Protein AF-A0A432Y6G7-F1 (afdb_monomer_lite)

Foldseek 3Di:
DDDDDDDDDPDDDDPPVPPVPPPDDAADPLVLVLLVLLLPADLVQGDLVSLLVSLVSLVVCVVVVRDDPQLNVVSVVLNVLSLLNLLVVLLVLLVQLVVLLVVLLVVLVVVLVVDPHSLPDDDDPVSVVVSVVSNVVRDLPSLCSSLVSQCPDDCQALSNLSSVCSNCVVVVSVCCSNVVDPPVRNVVSSVVSVVRRPPDRDRRDSHSPSGHHDPDD

Organism: NCBI:txid364198

Secondary structure (DSSP, 8-state):
------------------------PPPPHHHHHHHHHHHTS-SSS--HHHHHHHHHHHHHHHHTT-S-TTHHHHHHHHHHHHHHHHHHHHHHHHHHHHHHHHHHHHHHHHHHTT-SSTTT-PPPHHHHHHHHHHHHHHTHHHHHHHHHHHTTS-TTSHHHHHHHHHHTHHHHHHHHHTTSS-HHHHHHHHHHHHTTS-SS-------STTS------

Structure (mmCIF, N/CA/C/O backbone):
data_AF-A0A432Y6G7-F1
#
_entry.id   AF-A0A432Y6G7-F1
#
loop_
_atom_site.group_PDB
_atom_site.id
_atom_site.type_symbol
_atom_site.label_atom_id
_atom_site.label_alt_id
_atom_site.label_comp_id
_atom_site.label_asym_id
_atom_site.label_entity_id
_atom_site.label_seq_id
_atom_site.pdbx_PDB_ins_code
_atom_site.Cartn_x
_atom_site.Cartn_y
_atom_site.Cartn_z
_atom_site.occupancy
_atom_site.B_iso_or_equiv
_atom_site.auth_seq_id
_atom_site.auth_comp_id
_atom_site.auth_asym_id
_atom_site.auth_atom_id
_atom_site.pdbx_PDB_model_num
ATOM 1 N N . MET A 1 1 ? 44.093 -17.390 -89.044 1.00 38.16 1 MET A N 1
ATOM 2 C CA . MET A 1 1 ? 44.801 -16.615 -87.999 1.00 38.16 1 MET A CA 1
ATOM 3 C C . MET A 1 1 ? 43.729 -15.932 -87.161 1.00 38.16 1 MET A C 1
ATOM 5 O O . MET A 1 1 ? 42.972 -15.172 -87.738 1.00 38.16 1 MET A O 1
ATOM 9 N N . TRP A 1 2 ? 43.402 -16.459 -85.970 1.00 37.94 2 TRP A N 1
ATOM 10 C CA . TRP A 1 2 ? 44.039 -16.104 -84.672 1.00 37.94 2 TRP A CA 1
ATOM 11 C C . TRP A 1 2 ? 43.696 -14.642 -84.307 1.00 37.94 2 TRP A C 1
ATOM 13 O O . TRP A 1 2 ? 43.994 -13.783 -85.119 1.00 37.94 2 TRP A O 1
ATOM 23 N N . LEU A 1 3 ? 43.076 -14.233 -83.192 1.00 43.78 3 LEU A N 1
ATOM 24 C CA . LEU A 1 3 ? 42.873 -14.725 -81.814 1.00 43.78 3 LEU A CA 1
ATOM 25 C C . LEU A 1 3 ? 41.651 -13.925 -81.236 1.00 43.78 3 LEU A C 1
ATOM 27 O O . LEU A 1 3 ? 41.465 -12.790 -81.658 1.00 43.78 3 LEU A O 1
ATOM 31 N N . ILE A 1 4 ? 40.704 -14.460 -80.437 1.00 49.06 4 ILE A N 1
ATOM 32 C CA . ILE A 1 4 ? 40.718 -14.579 -78.945 1.00 49.06 4 ILE A CA 1
ATOM 33 C C . ILE A 1 4 ? 40.959 -13.195 -78.272 1.00 49.06 4 ILE A C 1
ATOM 35 O O . ILE A 1 4 ? 41.912 -12.533 -78.643 1.00 49.06 4 ILE A O 1
ATOM 39 N N . MET A 1 5 ? 40.232 -12.633 -77.296 1.00 50.62 5 MET A N 1
ATOM 40 C CA . MET A 1 5 ? 39.373 -13.099 -76.197 1.00 50.62 5 MET A CA 1
ATOM 41 C C . MET A 1 5 ? 38.609 -11.877 -75.639 1.00 50.62 5 MET A C 1
ATOM 43 O O . MET A 1 5 ? 39.146 -10.775 -75.601 1.00 50.62 5 MET A O 1
ATOM 47 N N . LEU A 1 6 ? 37.404 -12.127 -75.127 1.00 51.00 6 LEU A N 1
ATOM 48 C CA . LEU A 1 6 ? 36.916 -11.702 -73.806 1.00 51.00 6 LEU A CA 1
ATOM 49 C C . LEU A 1 6 ? 37.615 -10.529 -73.073 1.00 51.00 6 LEU A C 1
ATOM 51 O O . LEU A 1 6 ? 38.688 -10.699 -72.502 1.00 51.00 6 LEU A O 1
ATOM 55 N N . PHE A 1 7 ? 36.884 -9.426 -72.897 1.00 50.56 7 PHE A N 1
ATOM 56 C CA . PHE A 1 7 ? 36.856 -8.659 -71.642 1.00 50.56 7 PHE A CA 1
ATOM 57 C C . PHE A 1 7 ? 35.370 -8.490 -71.274 1.00 50.56 7 PHE A C 1
ATOM 59 O O . PHE A 1 7 ? 34.658 -7.703 -71.883 1.00 50.56 7 PHE A O 1
ATOM 66 N N . SER A 1 8 ? 34.770 -9.432 -70.547 1.00 48.94 8 SER A N 1
ATOM 67 C CA . SER A 1 8 ? 34.809 -9.535 -69.080 1.00 48.94 8 SER A CA 1
ATOM 68 C C . SER A 1 8 ? 34.197 -8.309 -68.397 1.00 48.94 8 SER A C 1
ATOM 70 O O . SER A 1 8 ? 34.865 -7.309 -68.173 1.00 48.94 8 SER A O 1
ATOM 72 N N . LEU A 1 9 ? 32.911 -8.451 -68.057 1.00 48.50 9 LEU A N 1
ATOM 73 C CA . LEU A 1 9 ? 32.379 -8.220 -66.711 1.00 48.50 9 LEU A CA 1
ATOM 74 C C . LEU A 1 9 ? 32.879 -6.956 -65.988 1.00 48.50 9 LEU A C 1
ATOM 76 O O . LEU A 1 9 ? 33.844 -6.999 -65.234 1.00 48.50 9 LEU A O 1
ATOM 80 N N . LEU A 1 10 ? 32.104 -5.878 -66.102 1.00 50.94 10 LEU A N 1
ATOM 81 C CA . LEU A 1 10 ? 31.961 -4.872 -65.042 1.00 50.94 10 LEU A CA 1
ATOM 82 C C . LEU A 1 10 ? 30.481 -4.778 -64.646 1.00 50.94 10 LEU A C 1
ATOM 84 O O . LEU A 1 10 ? 29.844 -3.731 -64.692 1.00 50.94 10 LEU A O 1
ATOM 88 N N . ALA A 1 11 ? 29.925 -5.932 -64.283 1.00 52.06 11 ALA A N 1
ATOM 89 C CA . ALA A 1 11 ? 28.852 -6.005 -63.308 1.00 52.06 11 ALA A CA 1
ATOM 90 C C . ALA A 1 11 ? 29.499 -6.439 -61.987 1.00 52.06 11 ALA A C 1
ATOM 92 O O . ALA A 1 11 ? 30.307 -7.365 -61.996 1.00 52.06 11 ALA A O 1
ATOM 93 N N . ILE A 1 12 ? 29.080 -5.812 -60.879 1.00 52.56 12 ILE A N 1
ATOM 94 C CA . ILE A 1 12 ? 29.537 -6.034 -59.492 1.00 52.56 12 ILE A CA 1
ATOM 95 C C . ILE A 1 12 ? 30.894 -5.337 -59.255 1.00 52.56 12 ILE A C 1
ATOM 97 O O . ILE A 1 12 ? 31.905 -5.717 -59.816 1.00 52.56 12 ILE A O 1
ATOM 101 N N . SER A 1 13 ? 31.004 -4.245 -58.502 1.00 52.75 13 SER A N 1
ATOM 102 C CA . SER A 1 13 ? 30.657 -4.151 -57.087 1.00 52.75 13 SER A CA 1
ATOM 103 C C . SER A 1 13 ? 30.463 -2.687 -56.676 1.00 52.75 13 SER A C 1
ATOM 105 O O . SER A 1 13 ? 31.419 -1.926 -56.541 1.00 52.75 13 SER A O 1
ATOM 107 N N . GLY A 1 14 ? 29.212 -2.307 -56.446 1.00 40.25 14 GLY A N 1
ATOM 108 C CA . GLY A 1 14 ? 28.853 -1.036 -55.822 1.00 40.25 14 GLY A CA 1
ATOM 109 C C . GLY A 1 14 ? 27.595 -1.132 -54.965 1.00 40.25 14 GLY A C 1
ATOM 110 O O . GLY A 1 14 ? 27.072 -0.106 -54.551 1.00 40.25 14 GLY A O 1
ATOM 111 N N . CYS A 1 15 ? 27.1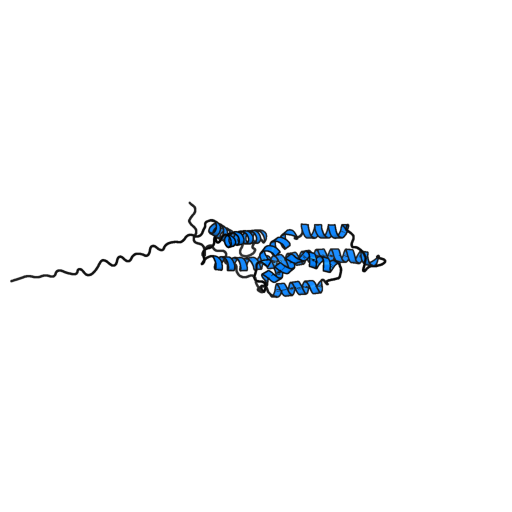10 -2.344 -54.663 1.00 48.22 15 CYS A N 1
ATOM 112 C CA . CYS A 1 15 ? 26.278 -2.565 -53.486 1.00 48.22 15 CYS A CA 1
ATOM 113 C C . CYS A 1 15 ? 27.200 -2.476 -52.271 1.00 48.22 15 CYS A C 1
ATOM 115 O O . CYS A 1 15 ? 27.589 -3.480 -51.681 1.00 48.22 15 CYS A O 1
ATOM 117 N N . GLY A 1 16 ? 27.583 -1.247 -51.924 1.00 43.66 16 GLY A N 1
ATOM 118 C CA . GLY A 1 16 ? 27.852 -0.925 -50.539 1.00 43.66 16 GLY A CA 1
ATOM 119 C C . GLY A 1 16 ? 26.537 -1.146 -49.820 1.00 43.66 16 GLY A C 1
ATOM 120 O O . GLY A 1 16 ? 25.693 -0.255 -49.767 1.00 43.66 16 GLY A O 1
ATOM 121 N N . GLU A 1 17 ? 26.331 -2.370 -49.347 1.00 46.56 17 GLU A N 1
ATOM 122 C CA . GLU A 1 17 ? 25.441 -2.636 -48.241 1.00 46.56 17 GLU A CA 1
ATOM 123 C C . GLU A 1 17 ? 25.942 -1.690 -47.149 1.00 46.56 17 GLU A C 1
ATOM 125 O O . GLU A 1 17 ? 26.966 -1.931 -46.508 1.00 46.56 17 GLU A O 1
ATOM 130 N N . GLN A 1 18 ? 25.309 -0.516 -47.044 1.00 44.06 18 GLN A N 1
ATOM 131 C CA . GLN A 1 18 ? 25.389 0.292 -45.848 1.00 44.06 18 GLN A CA 1
ATOM 132 C C . GLN A 1 18 ? 24.893 -0.663 -44.779 1.00 44.06 18 GLN A C 1
ATOM 134 O O . GLN A 1 18 ? 23.687 -0.822 -44.602 1.00 44.06 18 GLN A O 1
ATOM 139 N N . GLN A 1 19 ? 25.825 -1.371 -44.135 1.00 48.59 19 GLN A N 1
ATOM 140 C CA . GLN A 1 19 ? 25.595 -1.992 -42.854 1.00 48.59 19 GLN A CA 1
ATOM 141 C C . GLN A 1 19 ? 25.025 -0.856 -42.037 1.00 48.59 19 GLN A C 1
ATOM 143 O O . GLN A 1 19 ? 25.761 0.051 -41.649 1.00 48.59 19 GLN A O 1
ATOM 148 N N . ALA A 1 20 ? 23.697 -0.837 -41.918 1.00 48.69 20 ALA A N 1
ATOM 149 C CA . ALA A 1 20 ? 22.987 0.125 -41.121 1.00 48.69 20 ALA A CA 1
ATOM 150 C C . ALA A 1 20 ? 23.606 -0.054 -39.748 1.00 48.69 20 ALA A C 1
ATOM 152 O O . ALA A 1 20 ? 23.359 -1.058 -39.077 1.00 48.69 20 ALA A O 1
ATOM 153 N N . THR A 1 21 ? 24.529 0.842 -39.399 1.00 53.75 21 THR A N 1
ATOM 154 C CA . THR A 1 21 ? 25.216 0.838 -38.124 1.00 53.75 21 THR A CA 1
ATOM 155 C C . THR A 1 21 ? 24.079 0.902 -37.140 1.00 53.75 21 THR A C 1
ATOM 157 O O . THR A 1 21 ? 23.386 1.915 -37.071 1.00 53.75 21 THR A O 1
ATOM 160 N N . LYS A 1 22 ? 23.776 -0.231 -36.497 1.00 62.53 22 LYS A N 1
ATOM 161 C CA . LYS A 1 22 ? 22.618 -0.355 -35.622 1.00 62.53 22 LYS A CA 1
ATOM 162 C C . LYS A 1 22 ? 22.831 0.693 -34.544 1.00 62.53 22 LYS A C 1
ATOM 164 O O . LYS A 1 22 ? 23.687 0.509 -33.683 1.00 62.53 22 LYS A O 1
ATOM 169 N N . VAL A 1 23 ? 22.149 1.834 -34.662 1.00 72.25 23 VAL A N 1
ATOM 170 C CA . VAL A 1 23 ? 22.350 2.964 -33.758 1.00 72.25 23 VAL A CA 1
ATOM 171 C C . VAL A 1 23 ? 21.834 2.501 -32.410 1.00 72.25 23 VAL A C 1
ATOM 173 O O . VAL A 1 23 ? 20.629 2.479 -32.160 1.00 72.25 23 VAL A O 1
ATOM 176 N N . VAL A 1 24 ? 22.756 2.062 -31.557 1.00 81.12 24 VAL A N 1
ATOM 177 C CA . VAL A 1 24 ? 22.439 1.646 -30.199 1.00 81.12 24 VAL A CA 1
ATOM 178 C C . VAL A 1 24 ? 22.074 2.906 -29.433 1.00 81.12 24 VAL A C 1
ATOM 180 O O . VAL A 1 24 ? 22.926 3.732 -29.100 1.00 81.12 24 VAL A O 1
ATOM 183 N N . ARG A 1 25 ? 20.778 3.076 -29.187 1.00 88.12 25 ARG A N 1
ATOM 184 C CA . ARG A 1 25 ? 20.274 4.138 -28.324 1.00 88.12 25 ARG A CA 1
ATOM 185 C C . ARG A 1 25 ? 20.410 3.660 -26.886 1.00 88.12 25 ARG A C 1
ATOM 187 O O . ARG A 1 25 ? 19.786 2.673 -26.512 1.00 88.12 25 ARG A O 1
ATOM 194 N N . TYR A 1 26 ? 21.235 4.350 -26.111 1.00 93.75 26 TYR A N 1
ATOM 195 C CA . TYR A 1 26 ? 21.408 4.062 -24.692 1.00 93.75 26 TYR A CA 1
ATOM 196 C C . TYR A 1 26 ? 20.310 4.737 -23.867 1.00 93.75 26 TYR A C 1
ATOM 198 O O . TYR A 1 26 ? 19.883 5.847 -24.189 1.00 93.75 26 TYR A O 1
ATOM 206 N N . SER A 1 27 ? 19.880 4.065 -22.806 1.00 96.31 27 SER A N 1
ATOM 207 C CA . SER A 1 27 ? 19.002 4.613 -21.773 1.00 96.31 27 SER A CA 1
ATOM 208 C C . SER A 1 27 ? 19.730 5.689 -20.964 1.00 96.31 27 SER A C 1
ATOM 210 O O . SER A 1 27 ? 20.966 5.723 -20.914 1.00 96.31 27 SER A O 1
ATOM 212 N N . GLN A 1 28 ? 18.974 6.567 -20.301 1.00 95.94 28 GLN A N 1
ATOM 213 C CA . GLN A 1 28 ? 19.568 7.537 -19.378 1.00 95.94 28 GLN A CA 1
ATOM 214 C C . GLN A 1 28 ? 20.199 6.814 -18.170 1.00 95.94 28 GLN A C 1
ATOM 216 O O . GLN A 1 28 ? 19.661 5.791 -17.736 1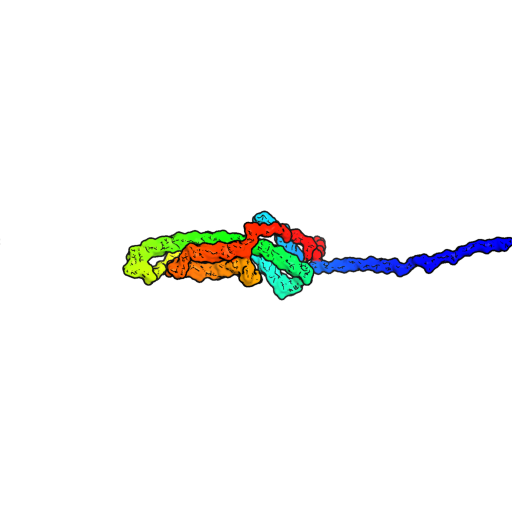.00 95.94 28 GLN A O 1
ATOM 221 N N . PRO A 1 29 ? 21.305 7.325 -17.590 1.00 96.19 29 PRO A N 1
ATOM 222 C CA . PRO A 1 29 ? 21.982 6.678 -16.462 1.00 96.19 29 PRO A CA 1
ATOM 223 C C . PRO A 1 29 ? 21.057 6.361 -15.281 1.00 96.19 29 PRO A C 1
ATOM 225 O O . PRO A 1 29 ? 21.129 5.270 -14.726 1.00 96.19 29 PRO A O 1
ATOM 228 N N . GLN A 1 30 ? 20.131 7.264 -14.955 1.00 96.69 30 GLN A N 1
ATOM 229 C CA . GLN A 1 30 ? 19.187 7.092 -13.849 1.00 96.69 30 GLN A CA 1
ATOM 230 C C . GLN A 1 30 ? 18.157 5.983 -14.127 1.00 96.69 30 GLN A C 1
ATOM 232 O O . GLN A 1 30 ? 17.743 5.272 -13.216 1.00 96.69 30 GLN A O 1
ATOM 237 N N . VAL A 1 31 ? 17.763 5.794 -15.392 1.00 97.31 31 VAL A N 1
ATOM 238 C CA . VAL A 1 31 ? 16.878 4.690 -15.807 1.00 97.31 31 VAL A CA 1
ATOM 239 C C . VAL A 1 31 ? 17.615 3.351 -15.700 1.00 97.31 31 VAL A C 1
ATOM 241 O O . VAL A 1 31 ? 17.042 2.361 -15.252 1.00 97.31 31 VAL A O 1
ATOM 244 N N . CYS A 1 32 ? 18.905 3.332 -16.041 1.00 97.06 32 CYS A N 1
ATOM 245 C CA . CYS A 1 32 ? 19.773 2.170 -15.856 1.00 97.06 32 CYS A CA 1
ATOM 246 C C . CYS A 1 32 ? 19.984 1.800 -14.388 1.00 97.06 32 CYS A C 1
ATOM 248 O O . CYS A 1 32 ? 19.931 0.621 -14.038 1.00 97.06 32 CYS A O 1
ATOM 250 N N . GLU A 1 33 ? 20.201 2.789 -13.525 1.00 96.75 33 GLU A N 1
ATOM 251 C CA . GLU A 1 33 ? 20.312 2.584 -12.080 1.00 96.75 33 GLU A CA 1
ATOM 252 C C . GLU A 1 33 ? 18.999 2.053 -11.496 1.00 96.75 33 GLU A C 1
ATOM 254 O O . GLU A 1 33 ? 19.004 1.081 -10.742 1.00 96.75 33 GLU A O 1
ATOM 259 N N . PHE A 1 34 ? 17.865 2.615 -11.918 1.00 97.62 34 PHE A N 1
ATOM 260 C CA . PHE A 1 34 ? 16.540 2.133 -11.540 1.00 97.62 34 PHE A CA 1
ATOM 261 C C . PHE A 1 34 ? 16.312 0.672 -11.954 1.00 97.62 34 PHE A C 1
ATOM 263 O O . PHE A 1 34 ? 15.921 -0.147 -11.122 1.00 97.62 34 PHE A O 1
ATOM 270 N N . ALA A 1 35 ? 16.615 0.315 -13.205 1.00 97.38 35 ALA A N 1
ATOM 271 C CA . ALA A 1 35 ? 16.514 -1.063 -13.682 1.00 97.38 35 ALA A CA 1
ATOM 272 C C . ALA A 1 35 ? 17.457 -2.010 -12.922 1.00 97.38 35 ALA A C 1
ATOM 274 O O . ALA A 1 35 ? 17.069 -3.121 -12.574 1.00 97.38 35 ALA A O 1
ATOM 275 N N . THR A 1 36 ? 18.673 -1.558 -12.608 1.00 96.44 36 THR A N 1
ATOM 276 C CA . THR A 1 36 ? 19.643 -2.338 -11.823 1.00 96.44 36 THR A CA 1
ATOM 277 C C . THR A 1 36 ? 19.154 -2.559 -10.393 1.00 96.44 36 THR A C 1
ATOM 279 O O . THR A 1 36 ? 19.232 -3.672 -9.886 1.00 96.44 36 THR A O 1
ATOM 282 N N . THR A 1 37 ? 18.591 -1.528 -9.760 1.00 96.38 37 THR A N 1
ATOM 283 C CA . THR A 1 37 ? 18.012 -1.617 -8.411 1.00 96.38 37 THR A CA 1
ATOM 284 C C . THR A 1 37 ? 16.834 -2.587 -8.389 1.00 96.38 37 THR A C 1
ATOM 286 O O . THR A 1 37 ? 16.723 -3.414 -7.489 1.00 96.38 37 THR A O 1
ATOM 289 N N . MET A 1 38 ? 15.974 -2.536 -9.409 1.00 96.62 38 MET A N 1
ATOM 290 C CA . MET A 1 38 ? 14.877 -3.490 -9.576 1.00 96.62 38 MET A CA 1
ATOM 291 C C . MET A 1 38 ? 15.393 -4.929 -9.730 1.00 96.62 38 MET A C 1
ATOM 293 O O . MET A 1 38 ? 14.851 -5.836 -9.102 1.00 96.62 38 MET A O 1
ATOM 297 N N . ALA A 1 39 ? 16.464 -5.132 -10.501 1.00 95.75 39 ALA A N 1
ATOM 298 C CA . ALA A 1 39 ? 17.080 -6.442 -10.722 1.00 95.75 39 ALA A CA 1
ATOM 299 C C . ALA A 1 39 ? 17.720 -7.064 -9.479 1.00 95.75 39 ALA A C 1
ATOM 301 O O . ALA A 1 39 ? 17.930 -8.275 -9.440 1.00 95.75 39 ALA A O 1
ATOM 302 N N . GLN A 1 40 ? 18.023 -6.252 -8.468 1.00 95.12 40 GLN A N 1
ATOM 303 C CA . GLN A 1 40 ? 18.604 -6.698 -7.203 1.00 95.12 40 GLN A CA 1
ATOM 304 C C . GLN A 1 40 ? 17.556 -7.104 -6.160 1.00 95.12 40 GLN A C 1
ATOM 306 O O . GLN A 1 40 ? 17.931 -7.605 -5.100 1.00 95.12 40 GLN A O 1
ATOM 311 N N . LEU A 1 41 ? 16.261 -6.891 -6.422 1.00 95.12 41 LEU A N 1
ATOM 312 C CA . LEU A 1 41 ? 15.213 -7.322 -5.500 1.00 95.12 41 LEU A CA 1
ATOM 313 C C . LEU A 1 41 ? 15.166 -8.851 -5.383 1.00 95.12 41 LEU A C 1
ATOM 315 O O . LEU A 1 41 ? 15.348 -9.580 -6.360 1.00 95.12 41 LEU A O 1
ATOM 319 N N . ASP A 1 42 ? 14.804 -9.336 -4.197 1.00 92.50 42 ASP A N 1
ATOM 320 C CA . ASP A 1 42 ? 14.378 -10.723 -4.029 1.00 92.50 42 ASP A CA 1
ATOM 321 C C . ASP A 1 42 ? 13.026 -10.926 -4.735 1.00 92.50 42 ASP A C 1
ATOM 323 O O . ASP A 1 42 ? 11.987 -10.435 -4.289 1.00 92.50 42 ASP A O 1
ATOM 327 N N . ALA A 1 43 ? 13.035 -11.672 -5.842 1.00 88.75 43 ALA A N 1
ATOM 328 C CA . ALA A 1 43 ? 11.839 -11.971 -6.627 1.00 88.75 43 ALA A CA 1
ATOM 329 C C . ALA A 1 43 ? 10.778 -12.779 -5.856 1.00 88.75 43 ALA A C 1
ATOM 331 O O . ALA A 1 43 ? 9.608 -12.778 -6.239 1.00 88.75 43 ALA A O 1
ATOM 332 N N . GLN A 1 44 ? 11.171 -13.511 -4.810 1.00 87.44 44 GLN A N 1
ATOM 333 C CA . GLN A 1 44 ? 10.252 -14.318 -4.008 1.00 87.44 44 GLN A CA 1
ATOM 334 C C . GLN A 1 44 ? 9.643 -13.510 -2.865 1.00 87.44 44 GLN A C 1
ATOM 336 O O . GLN A 1 44 ? 8.473 -13.707 -2.530 1.00 87.44 44 GLN A O 1
ATOM 341 N N . ARG A 1 45 ? 10.432 -12.623 -2.251 1.00 86.62 45 ARG A N 1
ATOM 342 C CA . ARG A 1 45 ? 10.034 -11.833 -1.078 1.00 86.62 45 ARG A CA 1
ATOM 343 C C . ARG A 1 45 ? 10.605 -10.412 -1.148 1.00 86.62 45 ARG A C 1
ATOM 345 O O . ARG A 1 45 ? 11.500 -10.079 -0.371 1.00 86.62 45 ARG A O 1
ATOM 352 N N . PRO A 1 46 ? 10.096 -9.558 -2.049 1.00 91.44 46 PRO A N 1
ATOM 353 C CA . PRO A 1 46 ? 10.611 -8.202 -2.176 1.00 91.44 46 PRO A CA 1
ATOM 354 C C . PRO A 1 46 ? 10.332 -7.391 -0.902 1.00 91.44 46 PRO A C 1
ATOM 356 O O . PRO A 1 46 ? 9.206 -7.381 -0.402 1.00 91.44 46 PRO A O 1
ATOM 359 N N . ASP A 1 47 ? 11.344 -6.684 -0.389 1.00 93.12 47 ASP A N 1
ATOM 360 C CA . ASP A 1 47 ? 11.201 -5.840 0.803 1.00 93.12 47 ASP A CA 1
ATOM 361 C C . ASP A 1 47 ? 10.280 -4.636 0.509 1.00 93.12 47 ASP A C 1
ATOM 363 O O . ASP A 1 47 ? 10.604 -3.812 -0.356 1.00 93.12 47 ASP A O 1
ATOM 367 N N . PRO A 1 48 ? 9.172 -4.446 1.256 1.00 92.19 48 PRO A N 1
ATOM 368 C CA . PRO A 1 48 ? 8.284 -3.298 1.092 1.00 92.19 48 PRO A CA 1
ATOM 369 C C . PRO A 1 48 ? 8.981 -1.933 1.169 1.00 92.19 48 PRO A C 1
ATOM 371 O O . PRO A 1 48 ? 8.487 -0.958 0.599 1.00 92.19 48 PRO A O 1
ATOM 374 N N . LYS A 1 49 ? 10.108 -1.798 1.886 1.00 92.12 49 LYS A N 1
ATOM 375 C CA . LYS A 1 49 ? 10.885 -0.542 1.890 1.00 92.12 49 LYS A CA 1
ATOM 376 C C . LYS A 1 49 ? 11.551 -0.292 0.539 1.00 92.12 49 LYS A C 1
ATOM 378 O O . LYS A 1 49 ? 11.438 0.815 0.013 1.00 92.12 49 LYS A O 1
ATOM 383 N N . GLN A 1 50 ? 12.180 -1.312 -0.041 1.00 95.00 50 GLN A N 1
ATOM 384 C CA . GLN A 1 50 ? 12.776 -1.227 -1.376 1.00 95.00 50 GLN A CA 1
ATOM 385 C C . GLN A 1 50 ? 11.706 -0.968 -2.447 1.00 95.00 50 GLN A C 1
ATOM 387 O O . GLN A 1 50 ? 11.911 -0.143 -3.334 1.00 95.00 50 GLN A O 1
ATOM 392 N N . LEU A 1 51 ? 10.525 -1.584 -2.322 1.00 95.12 51 LEU A N 1
ATOM 393 C CA . LEU A 1 51 ? 9.397 -1.329 -3.226 1.00 95.12 51 LEU A CA 1
ATOM 394 C C . LEU A 1 51 ? 8.908 0.124 -3.174 1.00 95.12 51 LEU A C 1
ATOM 396 O O . LEU A 1 51 ? 8.603 0.719 -4.210 1.00 95.12 51 LEU A O 1
ATOM 400 N N . ARG A 1 52 ? 8.835 0.716 -1.976 1.00 92.81 52 ARG A N 1
ATOM 401 C CA . ARG A 1 52 ? 8.482 2.135 -1.807 1.00 92.81 52 ARG A CA 1
ATOM 402 C C . ARG A 1 52 ? 9.518 3.049 -2.447 1.00 92.81 52 ARG A C 1
ATOM 404 O O . ARG A 1 52 ? 9.135 3.951 -3.187 1.00 92.81 52 ARG A O 1
ATOM 411 N N . PHE A 1 53 ? 10.800 2.769 -2.222 1.00 93.69 53 PHE A N 1
ATOM 412 C CA . PHE A 1 53 ? 11.892 3.496 -2.864 1.00 93.69 53 PHE A CA 1
ATOM 413 C C . PHE A 1 53 ? 11.775 3.439 -4.394 1.00 93.69 53 PHE A C 1
ATOM 415 O O . PHE A 1 53 ? 11.742 4.480 -5.042 1.00 93.69 53 PHE A O 1
ATOM 422 N N . LEU A 1 54 ? 11.582 2.249 -4.973 1.00 95.94 54 LEU A N 1
ATOM 423 C CA . LEU A 1 54 ? 11.399 2.095 -6.420 1.00 95.94 54 LEU A CA 1
ATOM 424 C C . LEU A 1 54 ? 10.176 2.847 -6.954 1.00 95.94 54 LEU A C 1
ATOM 426 O O . LEU A 1 54 ? 10.246 3.401 -8.047 1.00 95.94 54 LEU A O 1
ATOM 430 N N . ASN A 1 55 ? 9.071 2.914 -6.206 1.00 94.94 55 ASN A N 1
ATOM 431 C CA . ASN A 1 55 ? 7.917 3.730 -6.594 1.00 94.94 55 ASN A CA 1
ATOM 432 C C . ASN A 1 55 ? 8.251 5.222 -6.633 1.00 94.94 55 ASN A C 1
ATOM 434 O O . ASN A 1 55 ? 7.838 5.912 -7.563 1.00 94.94 55 ASN A O 1
ATOM 438 N N . GLU A 1 56 ? 8.980 5.729 -5.640 1.00 93.50 56 GLU A N 1
ATOM 439 C CA . GLU A 1 56 ? 9.426 7.124 -5.616 1.00 93.50 56 GLU A CA 1
ATOM 440 C C . GLU A 1 56 ? 10.372 7.410 -6.791 1.00 93.50 56 GLU A C 1
ATOM 442 O O . GLU A 1 56 ? 10.123 8.341 -7.558 1.00 93.50 56 GLU A O 1
ATOM 447 N N . THR A 1 57 ? 11.377 6.556 -7.017 1.00 96.00 57 THR A N 1
ATOM 448 C CA . THR A 1 57 ? 12.311 6.677 -8.147 1.00 96.00 57 THR A CA 1
ATOM 449 C C . THR A 1 57 ? 11.589 6.620 -9.491 1.00 96.00 57 THR A C 1
ATOM 451 O O . THR A 1 57 ? 11.768 7.510 -10.322 1.00 96.00 57 THR A O 1
ATOM 454 N N . TRP A 1 58 ? 10.731 5.618 -9.708 1.00 96.00 58 TRP A N 1
ATOM 455 C CA . TRP A 1 58 ? 9.951 5.474 -10.939 1.00 96.00 58 TRP A CA 1
ATOM 456 C C . TRP A 1 58 ? 9.125 6.727 -11.230 1.00 96.00 58 TRP A C 1
ATOM 458 O O . TRP A 1 58 ? 9.096 7.203 -12.364 1.00 96.00 58 TRP A O 1
ATOM 468 N N . ARG A 1 59 ? 8.495 7.305 -10.203 1.00 92.31 59 ARG A N 1
ATOM 469 C CA . ARG A 1 59 ? 7.694 8.525 -10.338 1.00 92.31 59 ARG A CA 1
ATOM 470 C C . ARG A 1 59 ? 8.526 9.739 -10.712 1.00 92.31 59 ARG A C 1
ATOM 472 O O . ARG A 1 59 ? 8.087 10.512 -11.563 1.00 92.31 59 ARG A O 1
ATOM 479 N N . THR A 1 60 ? 9.691 9.913 -10.098 1.00 96.12 60 THR A N 1
ATOM 480 C CA . THR A 1 60 ? 10.620 10.988 -10.463 1.00 96.12 60 THR A CA 1
ATOM 481 C C . THR A 1 60 ? 11.033 10.848 -11.924 1.00 96.12 60 THR A C 1
ATOM 483 O O . THR A 1 60 ? 10.857 11.780 -12.705 1.00 96.12 60 THR A O 1
ATOM 486 N N . LEU A 1 61 ? 11.448 9.648 -12.339 1.00 97.12 61 LEU A N 1
ATOM 487 C CA . LEU A 1 61 ? 11.833 9.366 -13.724 1.00 97.12 61 LEU A CA 1
ATOM 488 C C . LEU A 1 61 ? 10.684 9.578 -14.722 1.00 97.12 61 LEU A C 1
ATOM 490 O O . LEU A 1 61 ? 10.910 10.059 -15.830 1.00 97.12 61 LEU A O 1
ATOM 494 N N . LEU A 1 62 ? 9.453 9.234 -14.340 1.00 94.81 62 LEU A N 1
ATOM 495 C CA . LEU A 1 62 ? 8.259 9.436 -15.158 1.00 94.81 62 LEU A CA 1
ATOM 496 C C . LEU A 1 62 ? 7.920 10.924 -15.319 1.00 94.81 62 LEU A C 1
ATOM 498 O O . LEU A 1 62 ? 7.594 11.352 -16.422 1.00 94.81 62 LEU A O 1
ATOM 502 N N . THR A 1 63 ? 7.991 11.687 -14.226 1.00 95.25 63 THR A N 1
ATOM 503 C CA . THR A 1 63 ? 7.669 13.125 -14.190 1.00 95.25 63 THR A CA 1
ATOM 504 C C . THR A 1 63 ? 8.702 13.946 -14.954 1.00 95.25 63 THR A C 1
ATOM 506 O O . THR A 1 63 ? 8.350 14.900 -15.635 1.00 95.25 63 THR A O 1
ATOM 509 N N . GLU A 1 64 ? 9.970 13.552 -14.875 1.00 96.69 64 GLU A N 1
ATOM 510 C CA . GLU A 1 64 ? 11.072 14.181 -15.605 1.00 96.69 64 GLU A CA 1
ATOM 511 C C . GLU A 1 64 ? 11.243 13.648 -17.042 1.00 96.69 64 GLU A C 1
ATOM 513 O O . GLU A 1 64 ? 12.260 13.922 -17.677 1.00 96.69 64 GLU A O 1
ATOM 518 N N . GLU A 1 65 ? 10.295 12.847 -17.544 1.00 95.50 65 GLU A N 1
ATOM 519 C CA . GLU A 1 65 ? 10.314 12.272 -18.900 1.00 95.50 65 GLU A CA 1
ATOM 520 C C . GLU A 1 65 ? 11.633 11.550 -19.246 1.00 95.50 65 GLU A C 1
ATOM 522 O O . GLU A 1 65 ? 12.144 11.598 -20.365 1.00 95.50 65 GLU A O 1
ATOM 527 N N . ARG A 1 66 ? 12.212 10.858 -18.257 1.00 96.56 66 ARG A N 1
ATOM 528 C CA . ARG A 1 66 ? 13.524 10.204 -18.383 1.00 96.56 66 ARG A CA 1
ATOM 529 C C . ARG A 1 66 ? 13.472 8.909 -19.179 1.00 96.56 66 ARG A C 1
ATOM 531 O O . ARG A 1 66 ? 14.459 8.543 -19.819 1.00 96.56 66 ARG A O 1
ATOM 538 N N . PHE A 1 67 ? 12.336 8.218 -19.124 1.00 96.75 67 PHE A N 1
ATOM 539 C CA . PHE A 1 67 ? 12.106 6.985 -19.868 1.00 96.75 67 PHE A CA 1
ATOM 540 C C . PHE A 1 67 ? 11.948 7.258 -21.357 1.00 96.75 67 PHE A C 1
ATOM 542 O O . PHE A 1 67 ? 11.230 8.172 -21.766 1.00 96.75 67 PHE A O 1
ATOM 549 N N . ARG A 1 68 ? 12.536 6.391 -22.178 1.00 95.50 68 ARG A N 1
ATOM 550 C CA . ARG A 1 68 ? 12.208 6.343 -23.601 1.00 95.50 68 ARG A CA 1
ATOM 551 C C . ARG A 1 68 ? 10.782 5.805 -23.817 1.00 95.50 68 ARG A C 1
ATOM 553 O O . ARG A 1 68 ? 10.249 5.110 -22.945 1.00 95.50 68 ARG A O 1
ATOM 560 N N . PRO A 1 69 ? 10.156 6.086 -24.977 1.00 94.81 69 PRO A N 1
ATOM 561 C CA . PRO A 1 69 ? 8.799 5.620 -25.271 1.00 94.81 69 PRO A CA 1
ATOM 562 C C . PRO A 1 69 ? 8.609 4.099 -25.175 1.00 94.81 69 PRO A C 1
ATOM 564 O O . PRO A 1 69 ? 7.546 3.652 -24.761 1.00 94.81 69 PRO A O 1
ATOM 567 N N . ASP A 1 70 ? 9.630 3.316 -25.524 1.00 94.38 70 ASP A N 1
ATOM 568 C CA . ASP A 1 70 ? 9.651 1.850 -25.458 1.00 94.38 70 ASP A CA 1
ATOM 569 C C . ASP A 1 70 ? 9.898 1.306 -24.039 1.00 94.38 70 ASP A C 1
ATOM 571 O O . ASP A 1 70 ? 9.377 0.254 -23.677 1.00 94.38 70 ASP A O 1
ATOM 575 N N . GLU A 1 71 ? 10.619 2.048 -23.198 1.00 97.00 71 GLU A N 1
ATOM 576 C CA . GLU A 1 71 ? 10.916 1.670 -21.807 1.00 97.00 71 GLU A CA 1
ATOM 577 C C . GLU A 1 71 ? 9.741 1.926 -20.865 1.00 97.00 71 GLU A C 1
ATOM 579 O O . GLU A 1 71 ? 9.464 1.136 -19.962 1.00 97.00 71 GLU A O 1
ATOM 584 N N . LYS A 1 72 ? 9.046 3.048 -21.071 1.00 95.50 72 LYS A N 1
ATOM 585 C CA . LYS A 1 72 ? 7.946 3.520 -20.225 1.00 95.50 72 LYS A CA 1
ATOM 586 C C . LYS A 1 72 ? 6.855 2.463 -19.975 1.00 95.50 72 LYS A C 1
ATOM 588 O O . LYS A 1 72 ? 6.515 2.273 -18.804 1.00 95.50 72 LYS A O 1
ATOM 593 N N . PRO A 1 73 ? 6.299 1.767 -20.990 1.00 95.75 73 PRO A N 1
ATOM 594 C CA . PRO A 1 73 ? 5.282 0.743 -20.752 1.00 95.75 73 PRO A CA 1
ATOM 595 C C . PRO A 1 73 ? 5.833 -0.466 -19.986 1.00 95.75 73 PRO A C 1
ATOM 597 O O . PRO A 1 73 ? 5.145 -0.986 -19.111 1.00 95.75 73 PRO A O 1
ATOM 600 N N . ILE A 1 74 ? 7.080 -0.874 -20.247 1.00 96.12 74 ILE A N 1
ATOM 601 C CA . ILE A 1 74 ? 7.709 -2.004 -19.548 1.00 96.12 74 ILE A CA 1
ATOM 602 C C . ILE A 1 74 ? 7.948 -1.652 -18.074 1.00 96.12 74 ILE A C 1
ATOM 604 O O . ILE A 1 74 ? 7.603 -2.434 -17.189 1.00 96.12 74 ILE A O 1
ATOM 608 N N . ALA A 1 75 ? 8.466 -0.452 -17.794 1.00 95.50 75 ALA A N 1
ATOM 609 C CA . ALA A 1 75 ? 8.634 0.047 -16.432 1.00 95.50 75 ALA A CA 1
ATOM 610 C C . ALA A 1 75 ? 7.291 0.128 -15.690 1.00 95.50 75 ALA A C 1
ATOM 612 O O . ALA A 1 75 ? 7.191 -0.320 -14.551 1.00 95.50 75 ALA A O 1
ATOM 613 N N . ALA A 1 76 ? 6.244 0.652 -16.339 1.00 94.31 76 ALA A N 1
ATOM 614 C CA . ALA A 1 76 ? 4.909 0.742 -15.750 1.00 94.31 76 ALA A CA 1
ATOM 615 C C . ALA A 1 76 ? 4.323 -0.641 -15.425 1.00 94.31 76 ALA A C 1
ATOM 617 O O . ALA A 1 76 ? 3.776 -0.834 -14.336 1.00 94.31 76 ALA A O 1
ATOM 618 N N . GLN A 1 77 ? 4.481 -1.613 -16.328 1.00 94.38 77 GLN A N 1
ATOM 619 C CA . GLN A 1 77 ? 4.064 -2.991 -16.086 1.00 94.38 77 GLN A CA 1
ATOM 620 C C . GLN A 1 77 ? 4.794 -3.582 -14.874 1.00 94.38 77 GLN A C 1
ATOM 622 O O . GLN A 1 77 ? 4.146 -4.044 -13.937 1.00 94.38 77 GLN A O 1
ATOM 627 N N . ARG A 1 78 ? 6.130 -3.522 -14.851 1.00 95.06 78 ARG A N 1
ATOM 628 C CA . ARG A 1 78 ? 6.939 -4.092 -13.760 1.00 95.06 78 ARG A CA 1
ATOM 629 C C . ARG A 1 78 ? 6.627 -3.430 -12.417 1.00 95.06 78 ARG A C 1
ATOM 631 O O . ARG A 1 78 ? 6.489 -4.113 -11.408 1.00 95.06 78 ARG A O 1
ATOM 638 N N . MET A 1 79 ? 6.426 -2.113 -12.400 1.00 95.12 79 MET A N 1
ATOM 639 C CA . MET A 1 79 ? 6.005 -1.401 -11.190 1.00 95.12 79 MET A CA 1
ATOM 640 C C . MET A 1 79 ? 4.590 -1.766 -10.743 1.00 95.12 79 MET A C 1
ATOM 642 O O . MET A 1 79 ? 4.340 -1.856 -9.544 1.00 95.12 79 MET A O 1
ATOM 646 N N . THR A 1 80 ? 3.672 -2.031 -11.672 1.00 94.19 80 THR A N 1
ATOM 647 C CA . THR A 1 80 ? 2.337 -2.553 -11.340 1.00 94.19 80 THR A CA 1
ATOM 648 C C . THR A 1 80 ? 2.436 -3.930 -10.687 1.00 94.19 80 THR A C 1
ATOM 650 O O . THR A 1 80 ? 1.808 -4.162 -9.655 1.00 94.19 80 THR A O 1
ATOM 653 N N . GLU A 1 81 ? 3.273 -4.816 -11.235 1.00 93.88 81 GLU A N 1
ATOM 654 C CA . GLU A 1 81 ? 3.526 -6.149 -10.680 1.00 93.88 81 GLU A CA 1
ATOM 655 C C . GLU A 1 81 ? 4.101 -6.073 -9.256 1.00 93.88 81 GLU A C 1
ATOM 657 O O . GLU A 1 81 ? 3.574 -6.705 -8.338 1.00 93.88 81 GLU A O 1
ATOM 662 N N . LEU A 1 82 ? 5.111 -5.226 -9.042 1.00 94.94 82 LEU A N 1
ATOM 663 C CA . LEU A 1 82 ? 5.696 -4.961 -7.723 1.00 94.94 82 LEU A CA 1
ATOM 664 C C . LEU A 1 82 ? 4.681 -4.350 -6.744 1.00 94.94 82 LEU A C 1
ATOM 666 O O . LEU A 1 82 ? 4.661 -4.694 -5.562 1.00 94.94 82 LEU A O 1
ATOM 670 N N . ASN A 1 83 ? 3.787 -3.486 -7.223 1.00 95.56 83 ASN A N 1
ATOM 671 C CA . ASN A 1 83 ? 2.764 -2.869 -6.384 1.00 95.56 83 ASN A CA 1
ATOM 672 C C . ASN A 1 83 ? 1.708 -3.858 -5.883 1.00 95.56 83 ASN A C 1
ATOM 674 O O . ASN A 1 83 ? 1.107 -3.597 -4.841 1.00 95.56 83 ASN A O 1
ATOM 678 N N . TYR A 1 84 ? 1.515 -5.013 -6.528 1.00 95.25 84 TYR A N 1
ATOM 679 C CA . TYR A 1 84 ? 0.671 -6.065 -5.950 1.00 95.25 84 TYR A CA 1
ATOM 680 C C . TYR A 1 84 ? 1.265 -6.643 -4.663 1.00 95.25 84 TYR A C 1
ATOM 682 O O . TYR A 1 84 ? 0.514 -6.903 -3.723 1.00 95.25 84 TYR A O 1
ATOM 690 N N . TYR A 1 85 ? 2.592 -6.768 -4.568 1.00 94.25 85 TYR A N 1
ATOM 691 C CA . TYR A 1 85 ? 3.256 -7.169 -3.322 1.00 94.25 85 TYR A CA 1
ATOM 692 C C . TYR A 1 85 ? 3.079 -6.101 -2.241 1.00 94.25 85 TYR A C 1
ATOM 694 O O . TYR A 1 85 ? 2.743 -6.416 -1.100 1.00 94.25 85 TYR A O 1
ATOM 702 N N . LEU A 1 86 ? 3.208 -4.825 -2.613 1.00 95.06 86 LEU A N 1
ATOM 703 C CA . LEU A 1 86 ? 2.968 -3.713 -1.695 1.00 95.06 86 LEU A CA 1
ATOM 704 C C . LEU A 1 86 ? 1.508 -3.667 -1.208 1.00 95.06 86 LEU A C 1
ATOM 706 O O . LEU A 1 86 ? 1.249 -3.366 -0.044 1.00 95.06 86 LEU A O 1
ATOM 710 N N . ALA A 1 87 ? 0.542 -3.994 -2.070 1.00 96.25 87 ALA A N 1
ATOM 711 C CA . ALA A 1 87 ? -0.866 -4.098 -1.696 1.00 96.25 87 ALA A CA 1
ATOM 712 C C . ALA A 1 87 ? -1.120 -5.252 -0.713 1.00 96.25 87 ALA A C 1
ATOM 714 O O . ALA A 1 87 ? -1.868 -5.076 0.246 1.00 96.25 87 ALA A O 1
ATOM 715 N N . GLN A 1 88 ? -0.472 -6.404 -0.904 1.00 94.25 88 GLN A N 1
ATOM 716 C CA . GLN A 1 88 ? -0.560 -7.529 0.032 1.00 94.25 88 GLN A CA 1
ATOM 717 C C . GLN A 1 88 ? 0.041 -7.189 1.402 1.00 94.25 88 GLN A C 1
ATOM 719 O O . GLN A 1 88 ? -0.609 -7.436 2.417 1.00 94.25 88 GLN A O 1
ATOM 724 N N . ASP A 1 89 ? 1.222 -6.564 1.437 1.00 94.94 89 ASP A N 1
ATOM 725 C CA . ASP A 1 89 ? 1.824 -6.041 2.674 1.00 94.94 89 ASP A CA 1
ATOM 726 C C . ASP A 1 89 ? 0.875 -5.050 3.364 1.00 94.94 89 ASP A C 1
ATOM 728 O O . ASP A 1 89 ? 0.575 -5.173 4.548 1.00 94.94 89 ASP A O 1
ATOM 732 N N . THR A 1 90 ? 0.290 -4.127 2.600 1.00 97.19 90 THR A N 1
ATOM 733 C CA . THR A 1 90 ? -0.671 -3.145 3.122 1.00 97.19 90 THR A CA 1
ATOM 734 C C . THR A 1 90 ? -1.888 -3.796 3.774 1.00 97.19 90 THR A C 1
ATOM 736 O O . THR A 1 90 ? -2.317 -3.339 4.830 1.00 97.19 90 THR A O 1
ATOM 739 N N . LEU A 1 91 ? -2.438 -4.862 3.185 1.00 96.69 91 LEU A N 1
ATOM 740 C CA . LEU A 1 91 ? -3.547 -5.608 3.785 1.00 96.69 91 LEU A CA 1
ATOM 741 C C . LEU A 1 91 ? -3.140 -6.238 5.126 1.00 96.69 91 LEU A C 1
ATOM 743 O O . LEU A 1 91 ? -3.868 -6.093 6.102 1.00 96.69 91 LEU A O 1
ATOM 747 N N . GLN A 1 92 ? -1.951 -6.844 5.211 1.00 95.75 92 GLN A N 1
ATOM 748 C CA . GLN A 1 92 ? -1.442 -7.407 6.470 1.00 95.75 92 GLN A CA 1
ATOM 749 C C . GLN A 1 92 ? -1.216 -6.333 7.542 1.00 95.75 92 GLN A C 1
ATOM 751 O O . GLN A 1 92 ? -1.477 -6.561 8.722 1.00 95.75 92 GLN A O 1
ATOM 756 N N . LEU A 1 93 ? -0.723 -5.154 7.153 1.00 97.25 93 LEU A N 1
ATOM 757 C CA . LEU A 1 93 ? -0.554 -4.031 8.076 1.00 97.25 93 LEU A CA 1
ATOM 758 C C . LEU A 1 93 ? -1.911 -3.503 8.559 1.00 97.25 93 LEU A C 1
ATOM 760 O O . LEU A 1 93 ? -2.061 -3.231 9.746 1.00 97.25 93 LEU A O 1
ATOM 764 N N . LEU A 1 94 ? -2.912 -3.413 7.679 1.00 97.50 94 LEU A N 1
ATOM 765 C CA . LEU A 1 94 ? -4.276 -3.033 8.059 1.00 97.50 94 LEU A CA 1
ATOM 766 C C . LEU A 1 94 ? -4.906 -4.034 9.034 1.00 97.50 94 LEU A C 1
ATOM 768 O O . LEU A 1 94 ? -5.550 -3.606 9.988 1.00 97.50 94 LEU A O 1
ATOM 772 N N . ASP A 1 95 ? -4.668 -5.333 8.854 1.00 96.81 95 ASP A N 1
ATOM 773 C CA . ASP A 1 95 ? -5.113 -6.356 9.807 1.00 96.81 95 ASP A CA 1
ATOM 774 C C . ASP A 1 95 ? -4.459 -6.178 11.186 1.00 96.81 95 ASP A C 1
ATOM 776 O O . ASP A 1 95 ? -5.134 -6.288 12.210 1.00 96.81 95 ASP A O 1
ATOM 780 N N . LYS A 1 96 ? -3.165 -5.827 11.237 1.00 97.50 96 LYS A N 1
ATOM 781 C CA . LYS A 1 96 ? -2.484 -5.503 12.503 1.00 97.50 96 LYS A CA 1
ATOM 782 C C . LYS A 1 96 ? -3.082 -4.271 13.177 1.00 97.50 96 LYS A C 1
ATOM 784 O O . LYS A 1 96 ? -3.309 -4.299 14.384 1.00 97.50 96 LYS A O 1
ATOM 789 N N . VAL A 1 97 ? -3.367 -3.212 12.413 1.00 97.12 97 VAL A N 1
ATOM 790 C CA . VAL A 1 97 ? -4.046 -2.021 12.951 1.00 97.12 97 VAL A CA 1
ATOM 791 C C . VAL A 1 97 ? -5.403 -2.401 13.518 1.00 97.12 97 VAL A C 1
ATOM 793 O O . VAL A 1 97 ? -5.703 -2.005 14.636 1.00 97.12 97 VAL A O 1
ATOM 796 N N . LEU A 1 98 ? -6.186 -3.215 12.806 1.00 96.56 98 LEU A N 1
ATOM 797 C CA . LEU A 1 98 ? -7.481 -3.673 13.302 1.00 96.56 98 LEU A CA 1
ATOM 798 C C . LEU A 1 98 ? -7.384 -4.488 14.585 1.00 96.56 98 LEU A C 1
ATOM 800 O O . LEU A 1 98 ? -8.270 -4.355 15.424 1.00 96.56 98 LEU A O 1
ATOM 804 N N . GLY A 1 99 ? -6.336 -5.295 14.752 1.00 97.06 99 GLY A N 1
ATOM 805 C CA . GLY A 1 99 ? -6.059 -5.977 16.017 1.00 97.06 99 GLY A CA 1
ATOM 806 C C . GLY A 1 99 ? -5.903 -4.982 17.169 1.00 97.06 99 GLY A C 1
ATOM 807 O O . GLY A 1 99 ? -6.635 -5.059 18.150 1.00 97.06 99 GLY A O 1
ATOM 808 N N . ILE A 1 100 ? -5.044 -3.974 16.990 1.00 97.38 100 ILE A N 1
ATOM 809 C CA . ILE A 1 100 ? -4.820 -2.911 17.985 1.00 97.38 100 ILE A CA 1
ATOM 810 C C . ILE A 1 100 ? -6.110 -2.112 18.246 1.00 97.38 100 ILE A C 1
ATOM 812 O O . ILE A 1 100 ? -6.428 -1.780 19.389 1.00 97.38 100 ILE A O 1
ATOM 816 N N . THR A 1 101 ? -6.872 -1.794 17.194 1.00 96.06 101 THR A N 1
ATOM 817 C CA . THR A 1 101 ? -8.156 -1.090 17.314 1.00 96.06 101 THR A CA 1
ATOM 818 C C . THR A 1 101 ? -9.175 -1.922 18.087 1.00 96.06 101 THR A C 1
ATOM 820 O O . THR A 1 101 ? -9.895 -1.358 18.902 1.00 96.06 101 THR A O 1
ATOM 823 N N . ALA A 1 102 ? -9.236 -3.238 17.868 1.00 96.38 102 ALA A N 1
ATOM 824 C CA . ALA A 1 102 ? -10.143 -4.133 18.585 1.00 96.38 102 ALA A CA 1
ATOM 825 C C . ALA A 1 102 ? -9.788 -4.234 20.073 1.00 96.38 102 ALA A C 1
ATOM 827 O O . ALA A 1 102 ? -10.672 -4.105 20.913 1.00 96.38 102 ALA A O 1
ATOM 828 N N . GLU A 1 103 ? -8.504 -4.380 20.408 1.00 96.12 103 GLU A N 1
ATOM 829 C CA . GLU A 1 103 ? -8.040 -4.365 21.803 1.00 96.12 103 GLU A CA 1
ATOM 830 C C . GLU A 1 103 ? -8.423 -3.052 22.498 1.00 96.12 103 GLU A C 1
ATOM 832 O O . GLU A 1 103 ? -9.037 -3.055 23.563 1.00 96.12 103 GLU A O 1
ATOM 837 N N . THR A 1 104 ? -8.155 -1.921 21.841 1.00 95.12 104 THR A N 1
ATOM 838 C CA . THR A 1 104 ? -8.516 -0.592 22.361 1.00 95.12 104 THR A CA 1
ATOM 839 C C . THR A 1 104 ? -10.029 -0.440 22.522 1.00 95.12 104 THR A C 1
ATOM 841 O O . THR A 1 104 ? -10.497 0.135 23.502 1.00 95.12 104 THR A O 1
ATOM 844 N N . TYR A 1 105 ? -10.806 -0.943 21.563 1.00 93.69 105 TYR A N 1
ATOM 845 C CA . TYR A 1 105 ? -12.262 -0.906 21.603 1.00 93.69 105 TYR A CA 1
ATOM 846 C C . TYR A 1 105 ? -12.815 -1.660 22.819 1.00 93.69 105 TYR A C 1
ATOM 848 O O . TYR A 1 105 ? -13.656 -1.119 23.532 1.00 93.69 105 TYR A O 1
ATOM 856 N N . GLU A 1 106 ? -12.305 -2.859 23.108 1.00 93.81 106 GLU A N 1
ATOM 857 C CA . GLU A 1 106 ? -12.720 -3.643 24.279 1.00 93.81 106 GLU A CA 1
ATOM 858 C C . GLU A 1 106 ? -12.391 -2.936 25.599 1.00 93.81 106 GLU A C 1
ATOM 860 O O . GLU A 1 106 ? -13.214 -2.919 26.518 1.00 93.81 106 GLU A O 1
ATOM 865 N N . GLU A 1 107 ? -11.225 -2.290 25.695 1.00 93.56 107 GLU A N 1
ATOM 866 C CA . GLU A 1 107 ? -10.897 -1.475 26.867 1.00 93.56 107 GLU A CA 1
ATOM 867 C C . GLU A 1 107 ? -11.889 -0.306 27.036 1.00 93.56 107 GLU A C 1
ATOM 869 O O . GLU A 1 107 ? -12.306 0.004 28.155 1.00 93.56 107 GLU A O 1
ATOM 874 N N . ILE A 1 108 ? -12.296 0.345 25.937 1.00 90.88 108 ILE A N 1
ATOM 875 C CA . ILE A 1 108 ? -13.273 1.446 25.967 1.00 90.88 108 ILE A CA 1
ATOM 876 C C . ILE A 1 108 ? -14.649 0.925 26.388 1.00 90.88 108 ILE A C 1
ATOM 878 O O . ILE A 1 108 ? -15.309 1.543 27.226 1.00 90.88 108 ILE A O 1
ATOM 882 N N . GLU A 1 109 ? -15.087 -0.210 25.846 1.00 90.00 109 GLU A N 1
ATOM 883 C CA . GLU A 1 109 ? -16.356 -0.845 26.210 1.00 90.00 109 GLU A CA 1
ATOM 884 C C . GLU A 1 109 ? -16.387 -1.258 27.685 1.00 90.00 109 GLU A C 1
ATOM 886 O O . GLU A 1 109 ? -17.404 -1.078 28.360 1.00 90.00 109 GLU A O 1
ATOM 891 N N . ALA A 1 110 ? -15.267 -1.736 28.235 1.00 90.19 110 ALA A N 1
ATOM 892 C CA . ALA A 1 110 ? -15.159 -2.028 29.660 1.00 90.19 110 ALA A CA 1
ATOM 893 C C . ALA A 1 110 ? -15.426 -0.784 30.525 1.00 90.19 110 ALA A C 1
ATOM 895 O O . ALA A 1 110 ? -16.099 -0.894 31.549 1.00 90.19 110 ALA A O 1
ATOM 896 N N . LEU A 1 111 ? -14.973 0.399 30.096 1.00 89.06 111 LEU A N 1
ATOM 897 C CA . LEU A 1 111 ? -15.267 1.666 30.774 1.00 89.06 111 LEU A CA 1
ATOM 898 C C . LEU A 1 111 ? -16.718 2.117 30.569 1.00 89.06 111 LEU A C 1
ATOM 900 O O . LEU A 1 111 ? -17.367 2.539 31.529 1.00 89.06 111 LEU A O 1
ATOM 904 N N . ARG A 1 112 ? -17.252 1.984 29.346 1.00 88.00 112 ARG A N 1
ATOM 905 C CA . ARG A 1 112 ? -18.639 2.356 29.007 1.00 88.00 112 ARG A CA 1
ATOM 906 C C . ARG A 1 112 ? -19.656 1.652 29.904 1.00 88.00 112 ARG A C 1
ATOM 908 O O . ARG A 1 112 ? -20.652 2.268 30.271 1.00 88.00 112 ARG A O 1
ATOM 915 N N . ARG A 1 113 ? -19.390 0.411 30.331 1.00 86.69 113 ARG A N 1
ATOM 916 C CA . ARG A 1 113 ? -20.254 -0.353 31.259 1.00 86.69 113 ARG A CA 1
ATOM 917 C C . ARG A 1 113 ? -20.460 0.313 32.623 1.00 86.69 113 ARG A C 1
ATOM 919 O O . ARG A 1 113 ? -21.464 0.037 33.272 1.00 86.69 113 ARG A O 1
ATOM 926 N N . PHE A 1 114 ? -19.536 1.168 33.056 1.00 87.12 114 PHE A N 1
ATOM 927 C CA . PHE A 1 114 ? -19.614 1.879 34.337 1.00 87.12 114 PHE A CA 1
ATOM 928 C C . PHE A 1 114 ? -20.033 3.348 34.184 1.00 87.12 114 PHE A C 1
ATOM 930 O O . PHE A 1 114 ? -20.161 4.057 35.183 1.00 87.12 114 PHE A O 1
ATOM 937 N N . ALA A 1 115 ? -20.248 3.823 32.955 1.00 86.00 115 ALA A N 1
ATOM 938 C CA . ALA A 1 115 ? -20.661 5.193 32.694 1.00 86.00 115 ALA A CA 1
ATOM 939 C C . ALA A 1 115 ? -22.169 5.379 32.915 1.00 86.00 115 ALA A C 1
ATOM 941 O O . ALA A 1 115 ? -22.982 4.548 32.516 1.00 86.00 115 ALA A O 1
ATOM 942 N N . SER A 1 116 ? -22.554 6.521 33.490 1.00 85.69 116 SER A N 1
ATOM 943 C CA . SER A 1 116 ? -23.964 6.909 33.642 1.00 85.69 116 SER A CA 1
ATOM 944 C C . SER A 1 116 ? -24.658 7.158 32.297 1.00 85.69 116 SER A C 1
ATOM 946 O O . SER A 1 116 ? -25.850 6.895 32.166 1.00 85.69 116 SER A O 1
ATOM 948 N N . ASN A 1 117 ? -23.910 7.620 31.288 1.00 86.12 117 ASN A N 1
ATOM 949 C CA . ASN A 1 117 ? -24.344 7.694 29.894 1.00 86.12 117 ASN A CA 1
ATOM 950 C C . ASN A 1 117 ? -23.288 7.047 28.974 1.00 86.12 117 ASN A C 1
ATOM 952 O O . ASN A 1 117 ? -22.394 7.740 28.483 1.00 86.12 117 ASN A O 1
ATOM 956 N N . PRO A 1 118 ? -23.371 5.726 28.724 1.00 82.00 118 PRO A N 1
ATOM 957 C CA . PRO A 1 118 ? -22.384 4.997 27.924 1.00 82.00 118 PRO A CA 1
ATOM 958 C C . PRO A 1 118 ? -22.234 5.513 26.489 1.00 82.00 118 PRO A C 1
ATOM 960 O O . PRO A 1 118 ? -21.149 5.429 25.917 1.00 82.00 118 PRO A O 1
ATOM 963 N N . LYS A 1 119 ? -23.310 6.065 25.909 1.00 78.44 119 LYS A N 1
ATOM 964 C CA . LYS A 1 119 ? -23.323 6.552 24.521 1.00 78.44 119 LYS A CA 1
ATOM 965 C C . LYS A 1 119 ? -22.562 7.862 24.340 1.00 78.44 119 LYS A C 1
ATOM 967 O O . LYS A 1 119 ? -21.996 8.086 23.280 1.00 78.44 119 LYS A O 1
ATOM 972 N N . GLU A 1 120 ? -22.543 8.706 25.365 1.00 80.00 120 GLU A N 1
ATOM 973 C CA . GLU A 1 120 ? -21.875 10.015 25.336 1.00 80.00 120 GLU A CA 1
ATOM 974 C C . GLU A 1 120 ? -20.582 10.023 26.160 1.00 80.00 120 GLU A C 1
ATOM 976 O O . GLU A 1 120 ? -19.961 11.069 26.357 1.00 80.00 120 GLU A O 1
ATOM 981 N N . MET A 1 121 ? -20.157 8.856 26.660 1.00 84.00 121 MET A N 1
ATOM 982 C CA . MET A 1 121 ? -18.924 8.743 27.422 1.00 84.00 121 MET A CA 1
ATOM 983 C C . MET A 1 121 ? -17.738 9.102 26.526 1.00 84.00 121 MET A C 1
ATOM 985 O O . MET A 1 121 ? -17.387 8.370 25.598 1.00 84.00 121 MET A O 1
ATOM 989 N N . LYS A 1 122 ? -17.078 10.215 26.851 1.00 82.75 122 LYS A N 1
ATOM 990 C CA . LYS A 1 122 ? -15.829 10.598 26.200 1.00 82.75 122 LYS A CA 1
ATOM 991 C C . LYS A 1 122 ? -14.761 9.537 26.478 1.00 82.75 122 LYS A C 1
ATOM 993 O O . LYS A 1 122 ? -14.490 9.212 27.634 1.00 82.75 122 LYS A O 1
ATOM 998 N N . VAL A 1 123 ? -14.119 9.043 25.421 1.00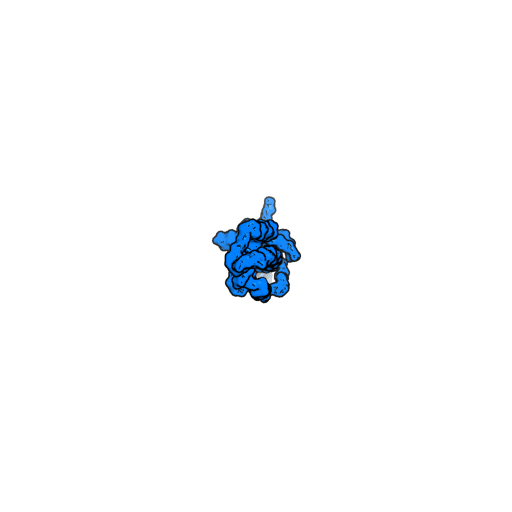 84.25 123 VAL A N 1
ATOM 999 C CA . VAL A 1 123 ? -12.963 8.148 25.543 1.00 84.25 123 VAL A CA 1
ATOM 1000 C C . VAL A 1 123 ? -11.815 8.892 26.243 1.00 84.25 123 VAL A C 1
ATOM 1002 O O . VAL A 1 123 ? -11.479 10.004 25.823 1.00 84.25 123 VAL A O 1
ATOM 1005 N N . PRO A 1 124 ? -11.191 8.318 27.289 1.00 87.06 124 PRO A N 1
ATOM 1006 C CA . PRO A 1 124 ? -10.059 8.949 27.955 1.00 87.06 124 PRO A CA 1
ATOM 1007 C C . PRO A 1 124 ? -8.889 9.226 27.002 1.00 87.06 124 PRO A C 1
ATOM 1009 O O . PRO A 1 124 ? -8.462 8.356 26.239 1.00 87.06 124 PRO A O 1
ATOM 1012 N N . ASP A 1 125 ? -8.298 10.418 27.110 1.00 88.62 125 ASP A N 1
ATOM 1013 C CA . ASP A 1 125 ? -7.185 10.840 26.247 1.00 88.62 125 ASP A CA 1
ATOM 1014 C C . ASP A 1 125 ? -5.963 9.904 26.366 1.00 88.62 125 ASP A C 1
ATOM 1016 O O . ASP A 1 125 ? -5.215 9.715 25.404 1.00 88.62 125 ASP A O 1
ATOM 1020 N N . SER A 1 126 ? -5.766 9.278 27.533 1.00 92.12 126 SER A N 1
ATOM 1021 C CA . SER A 1 126 ? -4.714 8.280 27.760 1.00 92.12 126 SER A CA 1
ATOM 1022 C C . SER A 1 126 ? -4.861 7.059 26.852 1.00 92.12 126 SER A C 1
ATOM 1024 O O . SER A 1 126 ? -3.856 6.591 26.320 1.00 92.12 126 SER A O 1
ATOM 1026 N N . MET A 1 127 ? -6.086 6.584 26.621 1.00 90.25 127 MET A N 1
ATOM 1027 C CA . MET A 1 127 ? -6.359 5.436 25.754 1.00 90.25 127 MET A CA 1
ATOM 1028 C C . MET A 1 127 ? -6.125 5.784 24.291 1.00 90.25 127 MET A C 1
ATOM 1030 O O . MET A 1 127 ? -5.427 5.059 23.591 1.00 90.25 127 MET A O 1
ATOM 1034 N N . ILE A 1 128 ? -6.607 6.950 23.848 1.00 90.06 128 ILE A N 1
ATOM 1035 C CA . ILE A 1 128 ? -6.355 7.441 22.486 1.00 90.06 128 ILE A CA 1
ATOM 1036 C C . ILE A 1 128 ? -4.851 7.596 22.231 1.00 90.06 128 ILE A C 1
ATOM 1038 O O . ILE A 1 128 ? -4.358 7.258 21.153 1.00 90.06 128 ILE A O 1
ATOM 1042 N N . ARG A 1 129 ? -4.095 8.087 23.218 1.00 92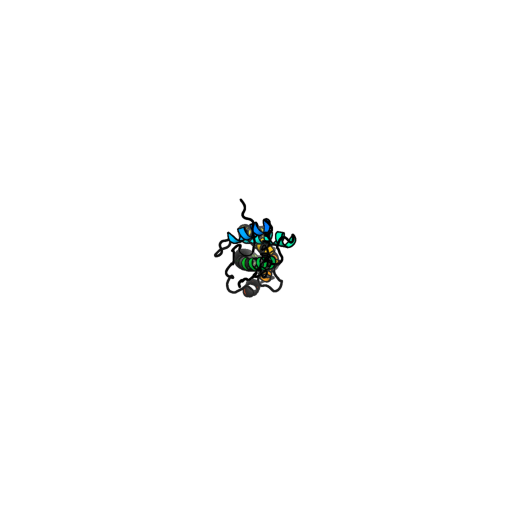.62 129 ARG A N 1
ATOM 1043 C CA . ARG A 1 129 ? -2.635 8.190 23.127 1.00 92.62 129 ARG A CA 1
ATOM 1044 C C . ARG A 1 129 ? -1.969 6.816 23.051 1.00 92.62 129 ARG A C 1
ATOM 1046 O O . ARG A 1 129 ? -1.106 6.627 22.199 1.00 92.62 129 ARG A O 1
ATOM 1053 N N . ASN A 1 130 ? -2.362 5.872 23.904 1.00 94.50 130 ASN A N 1
ATOM 1054 C CA . ASN A 1 130 ? -1.815 4.513 23.897 1.00 94.50 130 ASN A CA 1
ATOM 1055 C C . ASN A 1 130 ? -2.088 3.814 22.561 1.00 94.50 130 ASN A C 1
ATOM 1057 O O . ASN A 1 130 ? -1.162 3.276 21.958 1.00 94.50 130 ASN A O 1
ATOM 1061 N N . TYR A 1 131 ? -3.314 3.934 22.052 1.00 94.62 131 TYR A N 1
ATOM 1062 C CA . TYR A 1 131 ? -3.702 3.459 20.730 1.00 94.62 131 TYR A CA 1
ATOM 1063 C C . TYR A 1 131 ? -2.804 4.031 19.627 1.00 94.62 131 TYR A C 1
ATOM 1065 O O . TYR A 1 131 ? -2.203 3.286 18.853 1.00 94.62 131 TYR A O 1
ATOM 1073 N N . ARG A 1 132 ? -2.652 5.362 19.575 1.00 93.69 132 ARG A N 1
ATOM 1074 C CA . ARG A 1 132 ? -1.796 6.023 18.575 1.00 93.69 132 ARG A CA 1
ATOM 1075 C C . ARG A 1 132 ? -0.352 5.541 18.660 1.00 93.69 132 ARG A C 1
ATOM 1077 O O . ARG A 1 132 ? 0.247 5.280 17.624 1.00 93.69 132 ARG A O 1
ATOM 1084 N N . ASN A 1 133 ? 0.186 5.387 19.868 1.00 95.56 133 ASN A N 1
ATOM 1085 C CA . ASN A 1 133 ? 1.544 4.886 20.074 1.00 95.56 133 ASN A CA 1
ATOM 1086 C C . ASN A 1 133 ? 1.696 3.441 19.584 1.00 95.56 133 ASN A C 1
ATOM 1088 O O . ASN A 1 133 ? 2.676 3.133 18.909 1.00 95.56 133 ASN A O 1
ATOM 1092 N N . ALA A 1 134 ? 0.722 2.574 19.871 1.00 96.06 134 ALA A N 1
ATOM 1093 C CA . ALA A 1 134 ? 0.724 1.190 19.413 1.00 96.06 134 ALA A CA 1
ATOM 1094 C C . ALA A 1 134 ? 0.663 1.104 17.880 1.00 96.06 134 ALA A C 1
ATOM 1096 O O . ALA A 1 134 ? 1.466 0.403 17.264 1.00 96.06 134 ALA A O 1
ATOM 1097 N N . VAL A 1 135 ? -0.221 1.877 17.241 1.00 96.00 135 VAL A N 1
ATOM 1098 C CA . VAL A 1 135 ? -0.320 1.924 15.773 1.00 96.00 135 VAL A CA 1
ATOM 1099 C C . VAL A 1 135 ? 0.937 2.514 15.138 1.00 96.00 135 VAL A C 1
ATOM 1101 O O . VAL A 1 135 ? 1.421 1.979 14.137 1.00 96.00 135 VAL A O 1
ATOM 1104 N N . GLN A 1 136 ? 1.510 3.567 15.729 1.00 95.56 136 GLN A N 1
ATOM 1105 C CA . GLN A 1 136 ? 2.761 4.167 15.262 1.00 95.56 136 GLN A CA 1
ATOM 1106 C C . GLN A 1 136 ? 3.925 3.175 15.338 1.00 95.56 136 GLN A C 1
ATOM 1108 O O . GLN A 1 136 ? 4.651 3.017 14.360 1.00 95.56 136 GLN A O 1
ATOM 1113 N N . ALA A 1 137 ? 4.078 2.484 16.470 1.00 95.56 137 ALA A N 1
ATOM 1114 C CA . ALA A 1 137 ? 5.124 1.485 16.671 1.00 95.56 137 ALA A CA 1
ATOM 1115 C C . ALA A 1 137 ? 4.945 0.263 15.761 1.00 95.56 137 ALA A C 1
ATOM 1117 O O . ALA A 1 137 ? 5.924 -0.341 15.329 1.00 95.56 137 ALA A O 1
ATOM 1118 N N . CYS A 1 138 ? 3.697 -0.098 15.459 1.00 94.06 138 CYS A N 1
ATOM 1119 C CA . CYS A 1 138 ? 3.387 -1.246 14.626 1.00 94.06 138 CYS A CA 1
ATOM 1120 C C . CYS A 1 138 ? 3.630 -0.968 13.139 1.00 94.06 138 CYS A C 1
ATOM 1122 O O . CYS A 1 138 ? 4.361 -1.714 12.482 1.00 94.06 138 CYS A O 1
ATOM 1124 N N . CYS A 1 139 ? 2.956 0.044 12.577 1.00 94.69 139 CYS A N 1
ATOM 1125 C CA . CYS A 1 139 ? 2.870 0.149 11.120 1.00 94.69 139 CYS A CA 1
ATOM 1126 C C . CYS A 1 139 ? 2.356 1.467 10.522 1.00 94.69 139 CYS A C 1
ATOM 1128 O O . CYS A 1 139 ? 2.303 1.538 9.294 1.00 94.69 139 CYS A O 1
ATOM 1130 N N . ALA A 1 140 ? 2.013 2.506 11.295 1.00 93.88 140 ALA A N 1
ATOM 1131 C CA . ALA A 1 140 ? 1.401 3.731 10.749 1.00 93.88 140 ALA A CA 1
ATOM 1132 C C . ALA A 1 140 ? 2.175 4.325 9.554 1.00 93.88 140 ALA A C 1
ATOM 1134 O O . ALA A 1 140 ? 1.601 4.594 8.494 1.00 93.88 140 ALA A O 1
ATOM 1135 N N . ASP A 1 141 ? 3.498 4.447 9.689 1.00 93.31 141 ASP A N 1
ATOM 1136 C CA . ASP A 1 141 ? 4.366 4.983 8.635 1.00 93.31 141 ASP A CA 1
ATOM 1137 C C . ASP A 1 141 ? 4.410 4.080 7.399 1.00 93.31 141 ASP A C 1
ATOM 1139 O O . ASP A 1 141 ? 4.472 4.560 6.264 1.00 93.31 141 ASP A O 1
ATOM 1143 N N . ALA A 1 142 ? 4.391 2.761 7.603 1.00 94.31 142 ALA A N 1
ATOM 1144 C CA . ALA A 1 142 ? 4.376 1.798 6.513 1.00 94.31 142 ALA A CA 1
ATOM 1145 C C . ALA A 1 142 ? 3.048 1.861 5.750 1.00 94.31 142 ALA A C 1
ATOM 1147 O O . ALA A 1 142 ? 3.067 2.029 4.532 1.00 94.31 142 ALA A O 1
ATOM 1148 N N . VAL A 1 143 ? 1.915 1.858 6.460 1.00 96.06 143 VAL A N 1
ATOM 1149 C CA . VAL A 1 143 ? 0.576 1.993 5.867 1.00 96.06 143 VAL A CA 1
ATOM 1150 C C . VAL A 1 143 ? 0.468 3.285 5.057 1.00 96.06 143 VAL A C 1
ATOM 1152 O O . VAL A 1 143 ? 0.065 3.246 3.897 1.00 96.06 143 VAL A O 1
ATOM 1155 N N . SER A 1 144 ? 0.883 4.420 5.624 1.00 94.69 144 SER A N 1
ATOM 1156 C CA . SER A 1 144 ? 0.804 5.731 4.964 1.00 94.69 144 SER A CA 1
ATOM 1157 C C . SER A 1 144 ? 1.647 5.807 3.682 1.00 94.69 144 SER A C 1
ATOM 1159 O O . SER A 1 144 ? 1.183 6.256 2.624 1.00 94.69 144 SER A O 1
ATOM 1161 N N . ARG A 1 145 ? 2.889 5.309 3.734 1.00 93.00 145 ARG A N 1
ATOM 1162 C CA . ARG A 1 145 ? 3.779 5.299 2.563 1.00 93.00 145 ARG A CA 1
ATOM 1163 C C . ARG A 1 145 ? 3.288 4.334 1.487 1.00 93.00 145 ARG A C 1
ATOM 1165 O O . ARG A 1 145 ? 3.285 4.699 0.311 1.00 93.00 145 ARG A O 1
ATOM 1172 N N . ASN A 1 146 ? 2.814 3.149 1.872 1.00 95.75 146 ASN A N 1
ATOM 1173 C CA . ASN A 1 146 ? 2.237 2.201 0.925 1.00 95.75 146 ASN A CA 1
ATOM 1174 C C . ASN A 1 146 ? 0.975 2.780 0.268 1.00 95.75 146 ASN A C 1
ATOM 1176 O O . ASN A 1 146 ? 0.838 2.726 -0.952 1.00 95.75 146 ASN A O 1
ATOM 1180 N N . ALA A 1 147 ? 0.091 3.414 1.047 1.00 95.94 147 ALA A N 1
ATOM 1181 C CA . ALA A 1 147 ? -1.112 4.068 0.536 1.00 95.94 147 ALA A CA 1
ATOM 1182 C C . ALA A 1 147 ? -0.786 5.085 -0.564 1.00 95.94 147 ALA A C 1
ATOM 1184 O O . ALA A 1 147 ? -1.437 5.110 -1.607 1.00 95.94 147 ALA A O 1
ATOM 1185 N N . THR A 1 148 ? 0.257 5.891 -0.357 1.00 92.31 148 THR A N 1
ATOM 1186 C CA . THR A 1 148 ? 0.691 6.917 -1.315 1.00 92.31 148 THR A CA 1
ATOM 1187 C C . THR A 1 148 ? 1.166 6.324 -2.642 1.00 92.31 148 THR A C 1
ATOM 1189 O O . THR A 1 148 ? 0.899 6.907 -3.696 1.00 92.31 148 THR A O 1
ATOM 1192 N N . ALA A 1 149 ? 1.853 5.180 -2.611 1.00 92.06 149 ALA A N 1
ATOM 1193 C CA . ALA A 1 149 ? 2.246 4.462 -3.821 1.00 92.06 149 ALA A CA 1
ATOM 1194 C C . ALA A 1 149 ? 1.019 3.878 -4.544 1.00 92.06 149 ALA A C 1
ATOM 1196 O O . ALA A 1 149 ? 0.839 4.083 -5.743 1.00 92.06 149 ALA A O 1
ATOM 1197 N N . LEU A 1 150 ? 0.126 3.226 -3.797 1.00 96.06 150 LEU A N 1
ATOM 1198 C CA . LEU A 1 150 ? -1.029 2.505 -4.333 1.00 96.06 150 LEU A CA 1
ATOM 1199 C C . LEU A 1 150 ? -2.139 3.420 -4.881 1.00 96.06 150 LEU A C 1
ATOM 1201 O O . LEU A 1 150 ? -2.763 3.100 -5.890 1.00 96.06 150 LEU A O 1
ATOM 1205 N N . LEU A 1 151 ? -2.363 4.589 -4.273 1.00 95.00 151 LEU A N 1
ATOM 1206 C CA . LEU A 1 151 ? -3.377 5.565 -4.702 1.00 95.00 151 LEU A CA 1
ATOM 1207 C C . LEU A 1 151 ? -3.129 6.174 -6.088 1.00 95.00 151 LEU A C 1
ATOM 1209 O O . LEU A 1 151 ? -3.997 6.866 -6.620 1.00 95.00 151 LEU A O 1
ATOM 1213 N N . ARG A 1 152 ? -1.938 5.971 -6.653 1.00 87.25 152 ARG A N 1
ATOM 1214 C CA . ARG A 1 152 ? -1.566 6.466 -7.983 1.00 87.25 152 ARG A CA 1
ATOM 1215 C C . ARG A 1 152 ? -1.919 5.487 -9.101 1.00 87.25 152 ARG A C 1
ATOM 1217 O O . ARG A 1 152 ? -1.794 5.857 -10.264 1.00 87.25 152 ARG A O 1
ATOM 1224 N N . ALA A 1 153 ? -2.358 4.277 -8.759 1.00 90.88 153 ALA A N 1
ATOM 1225 C CA . ALA A 1 153 ? -2.924 3.345 -9.721 1.00 90.88 153 ALA A CA 1
ATOM 1226 C C . ALA A 1 153 ? -4.280 3.843 -10.250 1.00 90.88 153 ALA A C 1
ATOM 1228 O O . ALA A 1 153 ? -4.890 4.770 -9.709 1.00 90.88 153 ALA A O 1
ATOM 1229 N N . GLU A 1 154 ? -4.770 3.205 -11.309 1.00 92.06 154 GLU A N 1
ATOM 1230 C CA . GLU A 1 154 ? -6.081 3.509 -11.881 1.00 92.06 154 GLU A CA 1
ATOM 1231 C C . GLU A 1 154 ? -7.192 3.331 -10.841 1.00 92.06 154 GLU A C 1
ATOM 1233 O O . GLU A 1 154 ? -7.185 2.360 -10.083 1.00 92.06 154 GLU A O 1
ATOM 1238 N N . LYS A 1 155 ? -8.170 4.244 -10.821 1.00 93.00 155 LYS A N 1
ATOM 1239 C CA . LYS A 1 155 ? -9.219 4.293 -9.785 1.00 93.00 155 LYS A CA 1
ATOM 1240 C C . LYS A 1 155 ? -10.017 2.993 -9.645 1.00 93.00 155 LYS A C 1
ATOM 1242 O O . LYS A 1 155 ? -10.419 2.641 -8.539 1.00 93.00 155 LYS A O 1
ATOM 1247 N N . GLU A 1 156 ? -10.212 2.276 -10.747 1.00 91.94 156 GLU A N 1
ATOM 1248 C CA . GLU A 1 156 ? -10.963 1.017 -10.760 1.00 91.94 156 GLU A CA 1
ATOM 1249 C C . GLU A 1 156 ? -10.119 -0.203 -10.361 1.00 91.94 156 GLU A C 1
ATOM 1251 O O . GLU A 1 156 ? -10.668 -1.269 -10.069 1.00 91.94 156 GLU A O 1
ATOM 1256 N N . SER A 1 157 ? -8.793 -0.051 -10.282 1.00 94.19 157 SER A N 1
ATOM 1257 C CA . SER A 1 157 ? -7.869 -1.141 -9.962 1.00 94.19 157 SER A CA 1
ATOM 1258 C C . SER A 1 157 ? -7.952 -1.583 -8.496 1.00 94.19 157 SER A C 1
ATOM 1260 O O . SER A 1 157 ? -8.244 -0.801 -7.584 1.00 94.19 157 SER A O 1
ATOM 1262 N N . GLY A 1 158 ? -7.605 -2.849 -8.242 1.00 95.06 158 GLY A N 1
ATOM 1263 C CA . GLY A 1 158 ? -7.446 -3.358 -6.878 1.00 95.06 158 GLY A CA 1
ATOM 1264 C C . GLY A 1 158 ? -6.349 -2.642 -6.085 1.00 95.06 158 GLY A C 1
ATOM 1265 O O . GLY A 1 158 ? -6.516 -2.415 -4.889 1.00 95.06 158 GLY A O 1
ATOM 1266 N N . LEU A 1 159 ? -5.273 -2.200 -6.750 1.00 96.88 159 LEU A N 1
ATOM 1267 C CA . LEU A 1 159 ? -4.206 -1.411 -6.122 1.00 96.88 159 LEU A CA 1
ATOM 1268 C C . LEU A 1 159 ? -4.764 -0.118 -5.522 1.00 96.88 159 LEU A C 1
ATOM 1270 O O . LEU A 1 159 ? -4.570 0.147 -4.335 1.00 96.88 159 LEU A O 1
ATOM 1274 N N . TYR A 1 160 ? -5.531 0.643 -6.308 1.00 97.38 160 TYR A N 1
ATOM 1275 C CA . TYR A 1 160 ? -6.174 1.863 -5.829 1.00 97.38 160 TYR A CA 1
ATOM 1276 C C . TYR A 1 160 ? -7.167 1.576 -4.698 1.00 97.38 160 TYR A C 1
ATOM 1278 O O . TYR A 1 160 ? -7.199 2.304 -3.705 1.00 97.38 160 TYR A O 1
ATOM 1286 N N . ALA A 1 161 ? -7.954 0.500 -4.810 1.00 97.44 161 ALA A N 1
ATOM 1287 C CA . ALA A 1 161 ? -8.919 0.114 -3.783 1.00 97.44 161 ALA A CA 1
ATOM 1288 C C . ALA A 1 161 ? -8.251 -0.146 -2.420 1.00 97.44 161 ALA A C 1
ATOM 1290 O O . ALA A 1 161 ? -8.721 0.374 -1.405 1.00 97.44 161 ALA A O 1
ATOM 1291 N N . VAL A 1 162 ? -7.136 -0.885 -2.397 1.00 97.94 162 VAL A N 1
ATOM 1292 C CA . VAL A 1 162 ? -6.348 -1.129 -1.176 1.00 97.94 162 VAL A CA 1
ATOM 1293 C C . VAL A 1 162 ? -5.681 0.155 -0.685 1.00 97.94 162 VAL A C 1
ATOM 1295 O O . VAL A 1 162 ? -5.804 0.502 0.490 1.00 97.94 162 VAL A O 1
ATOM 1298 N N . GLY A 1 163 ? -5.048 0.913 -1.586 1.00 97.56 163 GLY A N 1
ATOM 1299 C CA . GLY A 1 163 ? -4.414 2.190 -1.255 1.00 97.56 163 GLY A CA 1
ATOM 1300 C C . GLY A 1 163 ? -5.381 3.180 -0.608 1.00 97.56 163 GLY A C 1
ATOM 1301 O O . GLY A 1 163 ? -5.038 3.843 0.367 1.00 97.56 163 GLY A O 1
ATOM 1302 N N . ARG A 1 164 ? -6.630 3.227 -1.081 1.00 97.62 164 ARG A N 1
ATOM 1303 C CA . ARG A 1 164 ? -7.686 4.066 -0.508 1.00 97.62 164 ARG A CA 1
ATOM 1304 C C . ARG A 1 164 ? -8.061 3.656 0.915 1.00 97.62 164 ARG A C 1
ATOM 1306 O O . ARG A 1 164 ? -8.308 4.538 1.734 1.00 97.62 164 ARG A O 1
ATOM 1313 N N . ARG A 1 165 ? -8.109 2.355 1.221 1.00 96.88 165 ARG A N 1
ATOM 1314 C CA . ARG A 1 165 ? -8.372 1.867 2.589 1.00 96.88 165 ARG A CA 1
ATOM 1315 C C . ARG A 1 165 ? -7.249 2.264 3.534 1.00 96.88 165 ARG A C 1
ATOM 1317 O O . ARG A 1 165 ? -7.514 2.839 4.581 1.00 96.88 165 ARG A O 1
ATOM 1324 N N . ALA A 1 166 ? -6.009 2.063 3.103 1.00 97.31 166 ALA A N 1
ATOM 1325 C CA . ALA A 1 166 ? -4.828 2.477 3.848 1.00 97.31 166 ALA A CA 1
ATOM 1326 C C . ALA A 1 166 ? -4.774 3.993 4.086 1.00 97.31 166 ALA A C 1
ATOM 1328 O O . ALA A 1 166 ? -4.511 4.436 5.200 1.00 97.31 166 ALA A O 1
ATOM 1329 N N . TYR A 1 167 ? -5.100 4.796 3.072 1.00 96.62 167 TYR A N 1
ATOM 1330 C CA . TYR A 1 167 ? -5.090 6.255 3.177 1.00 96.62 167 TYR A CA 1
ATOM 1331 C C . TYR A 1 167 ? -6.119 6.796 4.177 1.00 96.62 167 TYR A C 1
ATOM 1333 O O . TYR A 1 167 ? -5.824 7.714 4.937 1.00 96.62 167 TYR A O 1
ATOM 1341 N N . PHE A 1 168 ? -7.327 6.225 4.198 1.00 95.50 168 PHE A N 1
ATOM 1342 C CA . PHE A 1 168 ? -8.400 6.652 5.103 1.00 95.50 168 PHE A CA 1
ATOM 1343 C C . PHE A 1 168 ? -8.472 5.851 6.407 1.00 95.50 168 PHE A C 1
ATOM 1345 O O . PHE A 1 168 ? -9.444 5.990 7.148 1.00 95.50 168 PHE A O 1
ATOM 1352 N N . MET A 1 169 ? -7.445 5.061 6.719 1.00 94.81 169 MET A N 1
ATOM 1353 C CA . MET A 1 169 ? -7.408 4.198 7.898 1.00 94.81 169 MET A CA 1
ATOM 1354 C C . MET A 1 169 ? -7.734 4.958 9.188 1.00 94.81 169 MET A C 1
ATOM 1356 O O . MET A 1 169 ? -8.544 4.489 9.974 1.00 94.81 169 MET A O 1
ATOM 1360 N N . GLN A 1 170 ? -7.168 6.151 9.399 1.00 92.25 170 GLN A N 1
ATOM 1361 C CA . GLN A 1 170 ? -7.425 6.925 10.619 1.00 92.25 170 GLN A CA 1
ATOM 1362 C C . GLN A 1 170 ? -8.904 7.313 10.772 1.00 92.25 170 GLN A C 1
ATOM 1364 O O . GLN A 1 170 ? -9.448 7.224 11.869 1.00 92.25 170 GLN A O 1
ATOM 1369 N N . ARG A 1 171 ? -9.563 7.718 9.678 1.00 94.25 171 ARG A N 1
ATOM 1370 C CA . ARG A 1 171 ? -11.001 8.017 9.684 1.00 94.25 171 ARG A CA 1
ATOM 1371 C C . ARG A 1 171 ? -11.801 6.763 10.024 1.00 94.25 171 ARG A C 1
ATOM 1373 O O . ARG A 1 171 ? -12.682 6.816 10.871 1.00 94.25 171 ARG A O 1
ATOM 1380 N N . ASP A 1 172 ? -11.494 5.658 9.350 1.00 93.75 172 ASP A N 1
ATOM 1381 C CA . ASP A 1 172 ? -12.261 4.420 9.476 1.00 93.75 172 ASP A CA 1
ATOM 1382 C C . ASP A 1 172 ? -12.074 3.784 10.871 1.00 93.75 172 ASP A C 1
ATOM 1384 O O . ASP A 1 172 ? -13.033 3.280 11.442 1.00 93.75 172 ASP A O 1
ATOM 1388 N N . VAL A 1 173 ? -10.880 3.889 11.464 1.00 91.94 173 VAL A N 1
ATOM 1389 C CA . VAL A 1 173 ? -10.605 3.504 12.858 1.00 91.94 173 VAL A CA 1
ATOM 1390 C C . VAL A 1 173 ? -11.409 4.334 13.846 1.00 91.94 173 VAL A C 1
ATOM 1392 O O . VAL A 1 173 ? -11.976 3.768 14.773 1.00 91.94 173 VAL A O 1
ATOM 1395 N N . ASN A 1 174 ? -11.433 5.661 13.698 1.00 91.12 174 ASN A N 1
ATOM 1396 C CA . ASN A 1 174 ? -12.186 6.497 14.633 1.00 91.12 174 ASN A CA 1
ATOM 1397 C C . ASN A 1 174 ? -13.670 6.110 14.604 1.00 91.12 174 ASN A C 1
ATOM 1399 O O . ASN A 1 174 ? -14.256 5.881 15.654 1.00 91.12 174 ASN A O 1
ATOM 1403 N N . ALA A 1 175 ? -14.225 5.883 13.409 1.00 91.81 175 ALA A N 1
ATOM 1404 C CA . ALA A 1 175 ? -15.588 5.383 13.260 1.00 91.81 175 ALA A CA 1
ATOM 1405 C C . ALA A 1 175 ? -15.815 4.017 13.948 1.00 91.81 175 ALA A C 1
ATOM 1407 O O . ALA A 1 175 ? -16.901 3.781 14.472 1.00 91.81 175 ALA A O 1
ATOM 1408 N N . LEU A 1 176 ? -14.813 3.122 13.986 1.00 92.12 176 LEU A N 1
ATOM 1409 C CA . LEU A 1 176 ? -14.887 1.870 14.759 1.00 92.12 176 LEU A CA 1
ATOM 1410 C C . LEU A 1 176 ? -14.937 2.141 16.272 1.00 92.12 176 LEU A C 1
ATOM 1412 O O . LEU A 1 176 ? -15.778 1.581 16.970 1.00 92.12 176 LEU A O 1
ATOM 1416 N N . LEU A 1 177 ? -14.054 3.005 16.783 1.00 89.69 177 LEU A N 1
ATOM 1417 C CA . LEU A 1 177 ? -13.991 3.341 18.214 1.00 89.69 177 LEU A CA 1
ATOM 1418 C C . LEU A 1 177 ? -15.260 4.067 18.703 1.00 89.69 177 LEU A C 1
ATOM 1420 O O . LEU A 1 177 ? -15.691 3.873 19.846 1.00 89.69 177 LEU A O 1
ATOM 1424 N N . ASP A 1 178 ? -15.892 4.838 17.818 1.00 86.75 178 ASP A N 1
ATOM 1425 C CA . ASP A 1 178 ? -17.096 5.629 18.087 1.00 86.75 178 ASP A CA 1
ATOM 1426 C C . ASP A 1 178 ? -18.412 4.870 17.807 1.00 86.75 178 ASP A C 1
ATOM 1428 O O . ASP A 1 178 ? -19.490 5.444 17.933 1.00 86.75 178 ASP A O 1
ATOM 1432 N N . ASN A 1 179 ? -18.359 3.569 17.478 1.00 86.12 179 ASN A N 1
ATOM 1433 C CA . ASN A 1 179 ? -19.521 2.733 17.113 1.00 86.12 179 ASN A CA 1
ATOM 1434 C C . ASN A 1 179 ? -20.290 3.190 15.851 1.00 86.12 179 ASN A C 1
ATOM 1436 O O . ASN A 1 179 ? -21.411 2.740 15.609 1.00 86.12 179 ASN A O 1
ATOM 1440 N N . GLU A 1 180 ? -19.703 4.048 15.017 1.00 90.69 180 GLU A N 1
ATOM 1441 C CA . GLU A 1 180 ? -20.276 4.480 13.732 1.00 90.69 180 GLU A CA 1
ATOM 1442 C C . GLU A 1 180 ? -20.041 3.457 12.608 1.00 90.69 180 GLU A C 1
ATOM 1444 O O . GLU A 1 180 ? -20.705 3.474 11.569 1.00 90.69 180 GLU A O 1
ATOM 1449 N N . LEU A 1 181 ? -19.071 2.565 12.804 1.00 93.94 181 LEU A N 1
ATOM 1450 C CA . LEU A 1 181 ? -18.714 1.489 11.894 1.00 93.94 181 LEU A CA 1
ATOM 1451 C C . LEU A 1 181 ? -18.497 0.205 12.694 1.00 93.94 181 LEU A C 1
ATOM 1453 O O . LEU A 1 181 ? -17.895 0.236 13.762 1.00 93.94 181 LEU A O 1
ATOM 1457 N N . THR A 1 182 ? -18.932 -0.940 12.165 1.00 95.44 182 THR A N 1
ATOM 1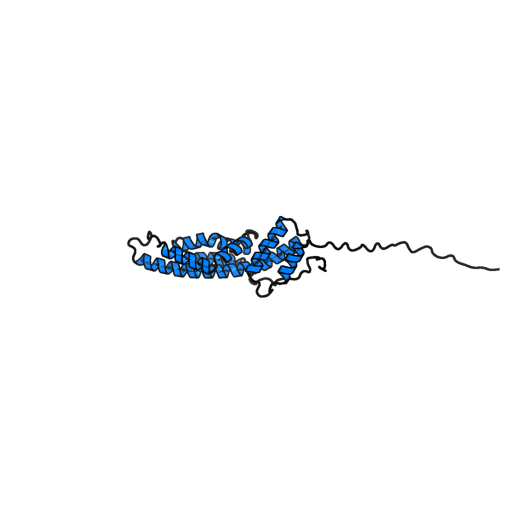458 C CA . THR A 1 182 ? -18.629 -2.235 12.787 1.00 95.44 182 THR A CA 1
ATOM 1459 C C . THR A 1 182 ? -17.346 -2.843 12.215 1.00 95.44 182 THR A C 1
ATOM 1461 O O . THR A 1 182 ? -17.000 -2.642 11.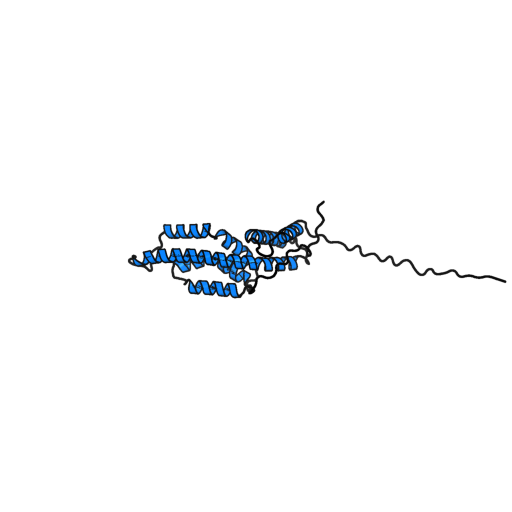044 1.00 95.44 182 THR A O 1
ATOM 1464 N N . PHE A 1 183 ? -16.646 -3.655 13.014 1.00 95.62 183 PHE A N 1
ATOM 1465 C CA . PHE A 1 183 ? -15.480 -4.411 12.538 1.00 95.62 183 PHE A CA 1
ATOM 1466 C C . PHE A 1 183 ? -15.839 -5.362 11.386 1.00 95.62 183 PHE A C 1
ATOM 1468 O O . PHE A 1 183 ? -15.022 -5.571 10.490 1.00 95.62 183 PHE A O 1
ATOM 1475 N N . ALA A 1 184 ? -17.055 -5.918 11.385 1.00 96.75 184 ALA A N 1
ATOM 1476 C CA . ALA A 1 184 ? -17.545 -6.777 10.310 1.00 96.75 184 ALA A CA 1
ATOM 1477 C C . ALA A 1 184 ? -17.686 -6.002 8.990 1.00 96.75 184 ALA A C 1
ATOM 1479 O O . ALA A 1 184 ? -17.137 -6.426 7.972 1.00 96.75 184 ALA A O 1
ATOM 1480 N N . ASP A 1 185 ? -18.321 -4.827 9.022 1.00 96.50 185 ASP A N 1
ATOM 1481 C CA . ASP A 1 185 ? -18.474 -3.973 7.838 1.00 96.50 185 ASP A CA 1
ATOM 1482 C C . ASP A 1 185 ? -17.119 -3.502 7.306 1.00 96.50 185 ASP A C 1
ATOM 1484 O O . ASP A 1 185 ? -16.899 -3.410 6.094 1.00 96.50 185 ASP A O 1
ATOM 1488 N N . TYR A 1 186 ? -16.181 -3.187 8.203 1.00 95.81 186 TYR A N 1
ATOM 1489 C CA . TYR A 1 186 ? -14.840 -2.795 7.789 1.00 95.81 186 TYR A CA 1
ATOM 1490 C C . TYR A 1 186 ? -14.068 -3.961 7.157 1.00 95.81 186 TYR A C 1
ATOM 1492 O O . TYR A 1 186 ? -13.460 -3.776 6.101 1.00 95.81 186 TYR A O 1
ATOM 1500 N N . ARG A 1 187 ? -14.152 -5.174 7.719 1.00 96.31 187 ARG A N 1
ATOM 1501 C CA . ARG A 1 187 ? -13.573 -6.380 7.099 1.00 96.31 187 ARG A CA 1
ATOM 1502 C C . ARG A 1 187 ? -14.172 -6.648 5.724 1.00 96.31 187 ARG A C 1
ATOM 1504 O O . ARG A 1 187 ? -13.417 -6.842 4.780 1.00 96.31 187 ARG A O 1
ATOM 1511 N N . GLN A 1 188 ? -15.487 -6.510 5.560 1.00 96.50 188 GLN A N 1
ATOM 1512 C CA . GLN A 1 188 ? -16.128 -6.638 4.249 1.00 96.50 188 GLN A CA 1
ATOM 1513 C C . GLN A 1 188 ? -15.573 -5.625 3.232 1.00 96.50 188 GLN A C 1
ATOM 1515 O O . GLN A 1 188 ? -15.344 -5.959 2.068 1.00 96.50 188 GLN A O 1
ATOM 1520 N N . LYS A 1 189 ? -15.305 -4.382 3.658 1.00 95.06 189 LYS A N 1
ATOM 1521 C CA . LYS A 1 189 ? -14.662 -3.361 2.811 1.00 95.06 189 LYS A CA 1
ATOM 1522 C C . LYS A 1 189 ? -13.220 -3.726 2.436 1.00 95.06 189 LYS A C 1
ATOM 1524 O O . LYS A 1 189 ? -12.797 -3.364 1.335 1.00 95.06 189 LYS A O 1
ATOM 1529 N N . LEU A 1 190 ? -12.472 -4.387 3.324 1.00 95.88 190 LEU A N 1
ATOM 1530 C CA . LEU A 1 190 ? -11.125 -4.894 3.037 1.00 95.88 190 LEU A CA 1
ATOM 1531 C C . LEU A 1 190 ? -11.168 -6.092 2.089 1.00 95.88 190 LEU A C 1
ATOM 1533 O O . LEU A 1 190 ? -10.442 -6.095 1.097 1.00 95.88 190 LEU A O 1
ATOM 1537 N N . ASP A 1 191 ? -12.064 -7.047 2.320 1.00 96.19 191 ASP A N 1
ATOM 1538 C CA . ASP A 1 191 ? -12.245 -8.220 1.464 1.00 96.19 191 ASP A CA 1
ATOM 1539 C C . ASP A 1 191 ? -12.671 -7.823 0.049 1.00 96.19 191 ASP A C 1
ATOM 1541 O O . ASP A 1 191 ? -12.135 -8.336 -0.931 1.00 96.19 191 ASP A O 1
ATOM 1545 N N . ALA A 1 192 ? -13.558 -6.833 -0.078 1.00 96.00 192 ALA A N 1
ATOM 1546 C CA . ALA A 1 192 ? -13.945 -6.269 -1.368 1.00 96.00 192 ALA A CA 1
ATOM 1547 C C . ALA A 1 192 ? -12.791 -5.546 -2.088 1.00 96.00 192 ALA A C 1
ATOM 1549 O O . ALA A 1 192 ? -12.778 -5.473 -3.315 1.00 96.00 192 ALA A O 1
ATOM 1550 N N . ALA A 1 193 ? -11.825 -4.980 -1.356 1.00 95.50 193 ALA A N 1
ATOM 1551 C CA . ALA A 1 193 ? -10.621 -4.406 -1.960 1.00 95.50 193 ALA A CA 1
ATOM 1552 C C . ALA A 1 193 ? -9.633 -5.508 -2.374 1.00 95.50 193 ALA A C 1
ATOM 1554 O O . ALA A 1 193 ? -9.072 -5.459 -3.468 1.00 95.50 193 ALA A O 1
ATOM 1555 N N . LYS A 1 194 ? -9.464 -6.524 -1.522 1.00 95.94 194 LYS A N 1
ATOM 1556 C CA . LYS A 1 194 ? -8.609 -7.690 -1.756 1.00 95.94 194 LYS A CA 1
ATOM 1557 C C . LYS A 1 194 ? -9.078 -8.520 -2.948 1.00 95.94 194 LYS A C 1
ATOM 1559 O O . LYS A 1 194 ? -8.242 -8.955 -3.729 1.00 95.94 194 LYS A O 1
ATOM 1564 N N . SER A 1 195 ? -10.384 -8.700 -3.138 1.00 95.62 195 SER A N 1
ATOM 1565 C CA . SER A 1 195 ? -10.941 -9.473 -4.259 1.00 95.62 195 SER A CA 1
ATOM 1566 C C . SER A 1 195 ? -10.684 -8.845 -5.632 1.00 95.62 195 SER A C 1
ATOM 1568 O O . SER A 1 195 ? -10.765 -9.535 -6.645 1.00 95.62 195 SER A O 1
ATOM 1570 N N . LYS A 1 196 ? -10.340 -7.551 -5.677 1.00 94.81 196 LYS A N 1
ATOM 1571 C CA . LYS A 1 196 ? -9.908 -6.854 -6.897 1.00 94.81 196 LYS A CA 1
ATOM 1572 C C . LYS A 1 196 ? -8.422 -7.043 -7.213 1.00 94.81 196 LYS A C 1
ATOM 1574 O O . LYS A 1 196 ? -7.961 -6.577 -8.256 1.00 94.81 196 LYS A O 1
ATOM 1579 N N . LEU A 1 197 ? -7.649 -7.641 -6.308 1.00 94.44 197 LEU A N 1
ATOM 1580 C CA . LEU A 1 197 ? -6.262 -8.011 -6.570 1.00 94.44 197 LEU A CA 1
ATOM 1581 C C . LEU A 1 197 ? -6.214 -9.339 -7.338 1.00 94.44 197 LEU A C 1
ATOM 1583 O O . LEU A 1 197 ? -7.122 -10.162 -7.205 1.00 94.44 197 LEU A O 1
ATOM 1587 N N . PRO A 1 198 ? -5.150 -9.590 -8.117 1.00 90.56 198 PRO A N 1
ATOM 1588 C CA . PRO A 1 198 ? -4.926 -10.913 -8.677 1.00 90.56 198 PRO A CA 1
ATOM 1589 C C . PRO A 1 198 ? -4.815 -11.947 -7.546 1.00 90.56 198 PRO A C 1
ATOM 1591 O O . PRO A 1 198 ? -4.176 -11.700 -6.522 1.00 90.56 198 PRO A O 1
ATOM 1594 N N . ALA A 1 199 ? -5.439 -13.114 -7.743 1.00 84.00 199 ALA A N 1
ATOM 1595 C CA . ALA A 1 199 ? -5.498 -14.183 -6.739 1.00 84.00 199 ALA A CA 1
ATOM 1596 C C . ALA A 1 199 ? -4.106 -14.679 -6.309 1.00 84.00 199 ALA A C 1
ATOM 1598 O O . ALA A 1 199 ? -3.919 -15.124 -5.179 1.00 84.00 199 ALA A O 1
ATOM 1599 N N . MET A 1 200 ? -3.128 -14.576 -7.208 1.00 77.19 200 MET A N 1
ATOM 1600 C CA . MET A 1 200 ? -1.721 -14.829 -6.935 1.00 77.19 200 MET A CA 1
ATOM 1601 C C . MET A 1 200 ? -0.907 -13.604 -7.338 1.00 77.19 200 MET A C 1
ATOM 1603 O O . MET A 1 200 ? -1.207 -12.965 -8.349 1.00 77.19 200 MET A O 1
ATOM 1607 N N . ALA A 1 201 ? 0.135 -13.294 -6.563 1.00 71.69 201 ALA A N 1
ATOM 1608 C CA . ALA A 1 201 ? 1.097 -12.284 -6.979 1.00 71.69 201 ALA A CA 1
ATOM 1609 C C . ALA A 1 201 ? 1.726 -12.713 -8.320 1.00 71.69 201 ALA A C 1
ATOM 1611 O O . ALA A 1 201 ? 2.065 -13.892 -8.482 1.00 71.69 201 ALA A O 1
ATOM 1612 N N . PRO A 1 202 ? 1.844 -11.802 -9.298 1.00 84.62 202 PRO A N 1
ATOM 1613 C CA . PRO A 1 202 ? 2.436 -12.141 -10.582 1.00 84.62 202 PRO A CA 1
ATOM 1614 C C . PRO A 1 202 ? 3.909 -12.510 -10.410 1.00 84.62 202 PRO A C 1
ATOM 1616 O O . PRO A 1 202 ? 4.602 -11.990 -9.536 1.00 84.62 202 PRO A O 1
ATOM 1619 N N . LYS A 1 203 ? 4.404 -13.392 -11.282 1.00 87.44 203 LYS A N 1
ATOM 1620 C CA . LYS A 1 203 ? 5.832 -13.703 -11.333 1.00 87.44 203 LYS A CA 1
ATOM 1621 C C . LYS A 1 203 ? 6.599 -12.453 -11.767 1.00 87.44 203 LYS A C 1
ATOM 1623 O O . LYS A 1 203 ? 6.462 -12.029 -12.911 1.00 87.44 203 LYS A O 1
ATOM 1628 N N . LEU A 1 204 ? 7.426 -11.923 -10.870 1.00 89.88 204 LEU A N 1
ATOM 1629 C CA . LEU A 1 204 ? 8.216 -10.723 -11.124 1.00 89.88 204 LEU A CA 1
ATOM 1630 C C . LEU A 1 204 ? 9.245 -10.948 -12.239 1.00 89.88 204 LEU A C 1
ATOM 1632 O O . LEU A 1 204 ? 10.056 -11.878 -12.180 1.00 89.88 204 LEU A O 1
ATOM 1636 N N . LYS A 1 205 ? 9.235 -10.062 -13.239 1.00 91.38 205 LYS A N 1
ATOM 1637 C CA . LYS A 1 205 ? 10.303 -9.933 -14.241 1.00 91.38 205 LYS A CA 1
ATOM 1638 C C . LYS A 1 205 ? 11.232 -8.790 -13.842 1.00 91.38 205 LYS A C 1
ATOM 1640 O O . LYS A 1 205 ? 10.912 -7.619 -14.044 1.00 91.38 205 LYS A O 1
ATOM 1645 N N . LEU A 1 206 ? 12.359 -9.139 -13.224 1.00 91.25 206 LEU A N 1
ATOM 1646 C CA . LEU A 1 206 ? 13.282 -8.174 -12.614 1.00 91.25 206 LEU A CA 1
ATOM 1647 C C . LEU A 1 206 ? 14.536 -7.892 -13.448 1.00 91.25 206 LEU A C 1
ATOM 1649 O O . LEU A 1 206 ? 15.307 -7.018 -13.089 1.00 91.25 206 LEU A O 1
ATOM 1653 N N . ASP A 1 207 ? 14.758 -8.600 -14.551 1.00 92.06 207 ASP A N 1
ATOM 1654 C CA . ASP A 1 207 ? 15.952 -8.443 -15.391 1.00 92.06 207 ASP A CA 1
ATOM 1655 C C . ASP A 1 207 ? 16.126 -7.013 -15.967 1.00 92.06 207 ASP A C 1
ATOM 1657 O O . ASP A 1 207 ? 15.252 -6.153 -15.880 1.00 92.06 207 ASP A O 1
ATOM 1661 N N . THR A 1 208 ? 17.268 -6.732 -16.586 1.00 93.38 208 THR A N 1
ATOM 1662 C CA . THR A 1 208 ? 17.555 -5.419 -17.190 1.00 93.38 208 THR A CA 1
ATOM 1663 C C . THR A 1 208 ? 17.417 -5.413 -18.715 1.00 93.38 208 THR A C 1
ATOM 1665 O O . THR A 1 208 ? 17.915 -4.499 -19.366 1.00 93.38 208 THR A O 1
ATOM 1668 N N . ASP A 1 209 ? 16.736 -6.404 -19.307 1.00 92.69 209 ASP A N 1
ATOM 1669 C CA . ASP A 1 209 ? 16.701 -6.620 -20.766 1.00 92.69 209 ASP A CA 1
ATOM 1670 C C . ASP A 1 209 ? 15.983 -5.514 -21.568 1.00 92.69 209 ASP A C 1
ATOM 1672 O O . ASP A 1 209 ? 16.177 -5.366 -22.775 1.00 92.69 209 ASP A O 1
ATOM 1676 N N . TRP A 1 210 ? 15.192 -4.707 -20.870 1.00 94.00 210 TRP A N 1
ATOM 1677 C CA . TRP A 1 210 ? 14.364 -3.623 -21.382 1.00 94.00 210 TRP A CA 1
ATOM 1678 C C . TRP A 1 210 ? 15.066 -2.262 -21.388 1.00 94.00 210 TRP A C 1
ATOM 1680 O O . TRP A 1 210 ? 14.538 -1.300 -21.944 1.00 94.00 210 TRP A O 1
ATOM 1690 N N . VAL A 1 211 ? 16.257 -2.168 -20.789 1.00 96.12 211 VAL A N 1
ATOM 1691 C CA . VAL A 1 211 ? 17.113 -0.978 -20.835 1.00 96.12 211 VAL A CA 1
ATOM 1692 C C . VAL A 1 211 ? 18.407 -1.288 -21.571 1.00 96.12 211 VAL A C 1
ATOM 1694 O O . VAL A 1 211 ? 18.914 -2.405 -21.576 1.00 96.12 211 VAL A O 1
ATOM 1697 N N . THR A 1 212 ? 18.988 -0.278 -22.208 1.00 95.19 212 THR A N 1
ATOM 1698 C CA . THR A 1 212 ? 20.283 -0.402 -22.880 1.00 95.19 212 THR A CA 1
ATOM 1699 C C . THR A 1 212 ? 21.293 0.488 -22.176 1.00 95.19 212 THR A C 1
ATOM 1701 O O . THR A 1 212 ? 21.390 1.684 -22.447 1.00 95.19 212 THR A O 1
ATOM 1704 N N . CYS A 1 213 ? 22.059 -0.097 -21.261 1.00 93.31 213 CYS A N 1
ATOM 1705 C CA . CYS A 1 213 ? 22.988 0.636 -20.408 1.00 93.31 213 CYS A CA 1
ATOM 1706 C C . CYS A 1 213 ? 24.408 0.630 -20.966 1.00 93.31 213 CYS A C 1
ATOM 1708 O O . CYS A 1 213 ? 24.891 -0.377 -21.488 1.00 93.31 213 CYS A O 1
ATOM 1710 N N . ARG A 1 214 ? 25.109 1.763 -20.849 1.00 87.94 214 ARG A N 1
ATOM 1711 C CA . ARG A 1 214 ? 26.550 1.794 -21.123 1.00 87.94 214 ARG A CA 1
ATOM 1712 C C . ARG A 1 214 ? 27.255 0.975 -20.047 1.00 87.94 214 ARG A C 1
ATOM 1714 O O . ARG A 1 214 ? 26.969 1.156 -18.867 1.00 87.94 214 ARG A O 1
ATOM 1721 N N . LYS A 1 215 ? 28.194 0.112 -20.444 1.00 77.19 215 LYS A N 1
ATOM 1722 C CA . LYS A 1 215 ? 29.104 -0.523 -19.484 1.00 77.19 215 LYS A CA 1
ATOM 1723 C C . LYS A 1 215 ? 29.869 0.588 -18.766 1.00 77.19 215 LYS A C 1
ATOM 1725 O O . LYS A 1 215 ? 30.598 1.336 -19.418 1.00 77.19 215 LYS A O 1
ATOM 1730 N N . GLN A 1 216 ? 29.657 0.720 -17.461 1.00 61.72 216 GLN A N 1
ATOM 1731 C CA . GLN A 1 216 ? 30.508 1.556 -16.624 1.00 61.72 216 GLN A CA 1
ATOM 1732 C C . GLN A 1 216 ? 31.900 0.907 -16.633 1.00 61.72 216 GLN A C 1
ATOM 1734 O O . GLN A 1 216 ? 32.013 -0.300 -16.413 1.00 61.72 216 GLN A O 1
ATOM 1739 N N . ARG A 1 217 ? 32.914 1.672 -17.050 1.00 43.62 217 ARG A N 1
ATOM 1740 C CA . ARG A 1 217 ? 34.322 1.269 -16.958 1.00 43.62 217 ARG A CA 1
ATOM 1741 C C . ARG A 1 217 ? 34.818 1.493 -15.542 1.00 43.62 217 ARG A C 1
ATOM 1743 O O . ARG A 1 217 ? 34.367 2.497 -14.949 1.00 43.62 217 ARG A O 1
#

pLDDT: mean 88.17, std 14.74, range [37.94, 97.94]

Sequence (217 aa):
MWLIMLFSLLAISGCGEQQATKVVRYSQPQVCEFATTMAQLDAQRPDPKQLRFLNETWRTLLTEERFRPDEKPIAAQRMTELNYYLAQDTLQLLDKVLGITAETYEEIEALRRFASNPKEMKVPDSMIRNYRNAVQACCADAVSRNATALLRAEKESGLYAVGRRAYFMQRDVNALLDNELTFADYRQKLDAAKSKLPAMAPKLKLDTDWVTCRKQR

Radius of gyration: 29.58 Å; chains: 1; bounding box: 69×31×122 Å